Protein AF-W4QA47-F1 (afdb_monomer_lite)

Foldseek 3Di:
DDLLLVLLVLLLVLLVVVCVVVVCQQVLLVVLLVVLLVLLVCLLVVNDVDSDDVSSVDDHDVPLDPPPQLVQCVVLVVVLCNDPLNSVLSSVLSCCQPVNPDPPCNVVSCVVSPSLVVSVVSCVVVVGRRNQSSVLSSVCSSCLLQFASNSDPVLLVVLCVSLVNDCPDPDDPSRSRRSSLVSSLVSCVVVVCNVVDDSSSSRHSSVSSSVSVD

Structure (mmCIF, N/CA/C/O backbone):
data_AF-W4QA47-F1
#
_entry.id   AF-W4QA47-F1
#
loop_
_atom_site.group_PDB
_atom_site.id
_atom_site.type_symbol
_atom_site.label_atom_id
_atom_site.label_alt_id
_atom_site.label_comp_id
_atom_site.label_asym_id
_atom_site.label_entity_id
_atom_site.label_seq_id
_atom_site.pdbx_PDB_ins_code
_atom_site.Cartn_x
_atom_site.Cartn_y
_atom_site.Cartn_z
_atom_site.occupancy
_atom_site.B_iso_or_equiv
_atom_site.auth_seq_id
_atom_site.auth_comp_id
_atom_site.auth_asym_id
_atom_site.auth_atom_id
_atom_site.pdbx_PDB_model_num
ATOM 1 N N . MET A 1 1 ? -7.310 -0.730 28.753 1.00 59.72 1 MET A N 1
ATOM 2 C CA . MET A 1 1 ? -7.213 -0.550 27.287 1.00 59.72 1 MET A CA 1
ATOM 3 C C . MET A 1 1 ? -5.968 0.292 27.042 1.00 59.72 1 MET A C 1
ATOM 5 O O . MET A 1 1 ? -5.817 1.262 27.770 1.00 59.72 1 MET A O 1
ATOM 9 N N . SER A 1 2 ? -5.036 -0.119 26.177 1.00 78.62 2 SER A N 1
ATOM 10 C CA . SER A 1 2 ? -3.764 0.606 25.980 1.00 78.62 2 SER A CA 1
ATOM 11 C C . SER A 1 2 ? -3.967 1.929 25.230 1.00 78.62 2 SER A C 1
ATOM 13 O O . SER A 1 2 ? -4.923 2.052 24.462 1.00 78.62 2 SER A O 1
ATOM 15 N N . ASP A 1 3 ? -3.047 2.884 25.395 1.00 87.81 3 ASP A N 1
ATOM 16 C CA . ASP A 1 3 ? -3.077 4.177 24.686 1.00 87.81 3 ASP A CA 1
ATOM 17 C C . ASP A 1 3 ? -3.118 3.988 23.161 1.00 87.81 3 ASP A C 1
ATOM 19 O O . ASP A 1 3 ? -3.908 4.622 22.465 1.00 87.81 3 ASP A O 1
ATOM 23 N N . SER A 1 4 ? -2.360 3.019 22.634 1.00 89.50 4 SER A N 1
ATOM 24 C CA . SER A 1 4 ? -2.383 2.673 21.208 1.00 89.50 4 SER A CA 1
ATOM 25 C C . SER A 1 4 ? -3.750 2.173 20.723 1.00 89.50 4 SER A C 1
ATOM 27 O O . SER A 1 4 ? -4.120 2.446 19.585 1.00 89.50 4 SER A O 1
ATOM 29 N N . HIS A 1 5 ? -4.511 1.450 21.553 1.00 92.38 5 HIS A N 1
ATOM 30 C CA . HIS A 1 5 ? -5.859 1.005 21.186 1.00 92.38 5 HIS A CA 1
ATOM 31 C C . HIS A 1 5 ? -6.807 2.215 21.105 1.00 92.38 5 HIS A C 1
ATOM 33 O O . HIS A 1 5 ? -7.539 2.352 20.126 1.00 92.38 5 HIS A O 1
ATOM 39 N N . GLN A 1 6 ? -6.739 3.153 22.058 1.00 94.06 6 GLN A N 1
ATOM 40 C CA . GLN A 1 6 ? -7.536 4.388 21.989 1.00 94.06 6 GLN A CA 1
ATOM 41 C C . GLN A 1 6 ? -7.202 5.226 20.749 1.00 94.06 6 GLN A C 1
ATOM 43 O O . GLN A 1 6 ? -8.112 5.731 20.096 1.00 94.06 6 GLN A O 1
ATOM 48 N N . LEU A 1 7 ? -5.924 5.302 20.366 1.00 94.12 7 LEU A N 1
ATOM 49 C CA . LEU A 1 7 ? -5.503 5.972 19.132 1.00 94.12 7 LEU A CA 1
ATOM 50 C C . LEU A 1 7 ? -6.073 5.303 17.875 1.00 94.12 7 LEU A C 1
ATOM 52 O O . LEU A 1 7 ? -6.562 5.995 16.985 1.00 94.12 7 LEU A O 1
ATOM 56 N N . VAL A 1 8 ? -6.075 3.964 17.798 1.00 95.06 8 VAL A N 1
ATOM 57 C CA . VAL A 1 8 ? -6.715 3.264 16.668 1.00 95.06 8 VAL A CA 1
ATOM 58 C C . VAL A 1 8 ? -8.214 3.520 16.627 1.00 95.06 8 VAL A C 1
ATOM 60 O O . VAL A 1 8 ? -8.755 3.756 15.550 1.00 95.06 8 VAL A O 1
ATOM 63 N N . LYS A 1 9 ? -8.877 3.537 17.785 1.00 96.00 9 LYS A N 1
ATOM 64 C CA . LYS A 1 9 ? -10.298 3.868 17.869 1.00 96.00 9 LYS A CA 1
ATOM 65 C C . LYS A 1 9 ? -10.578 5.295 17.383 1.00 96.00 9 LYS A C 1
ATOM 67 O O . LYS A 1 9 ? -11.499 5.489 16.595 1.00 96.00 9 LYS A O 1
ATOM 72 N N . ALA A 1 10 ? -9.773 6.272 17.799 1.00 95.94 10 ALA A N 1
ATOM 73 C CA . ALA A 1 10 ? -9.886 7.654 17.335 1.00 95.94 10 ALA A CA 1
ATOM 74 C C . ALA A 1 10 ? -9.672 7.762 15.816 1.00 95.94 10 ALA A C 1
ATOM 76 O O . ALA A 1 10 ? -10.504 8.341 15.120 1.00 95.94 10 ALA A O 1
ATOM 77 N N . GLY A 1 11 ? -8.623 7.125 15.284 1.00 95.88 11 GLY A N 1
ATOM 78 C CA . GLY A 1 11 ? -8.365 7.091 13.843 1.00 95.88 11 GLY A CA 1
ATOM 79 C C . GLY A 1 11 ? -9.468 6.389 13.045 1.00 95.88 11 GLY A C 1
ATOM 80 O O . GLY A 1 11 ? -9.826 6.845 11.964 1.00 95.88 11 GLY A O 1
ATOM 81 N N . TYR A 1 12 ? -10.063 5.320 13.579 1.00 96.81 12 TYR A N 1
ATOM 82 C CA . TYR A 1 12 ? -11.228 4.673 12.974 1.00 96.81 12 TYR A CA 1
ATOM 83 C C . TYR A 1 12 ? -12.433 5.619 12.903 1.00 96.81 12 TYR A C 1
ATOM 85 O O . TYR A 1 12 ? -13.039 5.751 11.845 1.00 96.81 12 TYR A O 1
ATOM 93 N N . HIS A 1 13 ? -12.764 6.319 13.991 1.00 96.81 13 HIS A N 1
ATOM 94 C CA . HIS A 1 13 ? -13.871 7.277 13.979 1.00 96.81 13 HIS A CA 1
ATOM 95 C C . HIS A 1 13 ? -13.621 8.440 13.014 1.00 96.81 13 HIS A C 1
ATOM 97 O O . HIS A 1 13 ? -14.521 8.794 12.256 1.00 96.81 13 HIS A O 1
ATOM 103 N N . LEU A 1 14 ? -12.393 8.964 12.973 1.00 95.31 14 LEU A N 1
ATOM 104 C CA . LEU A 1 14 ? -12.006 10.003 12.019 1.00 95.31 14 LEU A CA 1
ATOM 105 C C . LEU A 1 14 ? -12.123 9.514 10.565 1.00 95.31 14 LEU A C 1
ATOM 107 O O . LEU A 1 14 ? -12.577 10.250 9.692 1.00 95.31 14 LEU A O 1
ATOM 111 N N . PHE A 1 15 ? -11.757 8.257 10.301 1.00 93.69 15 PHE A N 1
ATOM 112 C CA . PHE A 1 15 ? -11.952 7.618 9.001 1.00 93.69 15 PHE A CA 1
ATOM 113 C C . PHE A 1 15 ? -13.437 7.523 8.618 1.00 93.69 15 PHE A C 1
ATOM 115 O O . PHE A 1 15 ? -13.790 7.839 7.482 1.00 93.69 15 PHE A O 1
ATOM 122 N N . ILE A 1 16 ? -14.311 7.116 9.544 1.00 95.00 16 ILE A N 1
ATOM 123 C CA . ILE A 1 16 ? -15.757 7.041 9.289 1.00 95.00 16 ILE A CA 1
ATOM 124 C C . ILE A 1 16 ? -16.326 8.432 8.992 1.00 95.00 16 ILE A C 1
ATOM 126 O O . ILE A 1 16 ? -16.981 8.604 7.967 1.00 95.00 16 ILE A O 1
ATOM 130 N N . GLU A 1 17 ? -15.998 9.437 9.808 1.00 94.50 17 GLU A N 1
ATOM 131 C CA . GLU A 1 17 ? -16.416 10.828 9.585 1.00 94.50 17 GLU A CA 1
ATOM 132 C C . GLU A 1 17 ? -15.952 11.343 8.212 1.00 94.50 17 GLU A C 1
ATOM 134 O O . GLU A 1 17 ? -16.692 12.020 7.494 1.00 94.50 17 GLU A O 1
ATOM 139 N N . TYR A 1 18 ? -14.728 10.994 7.807 1.00 89.75 18 TYR A N 1
ATOM 140 C CA . TYR A 1 18 ? -14.224 11.326 6.480 1.00 89.75 18 TYR A CA 1
ATOM 141 C C . TYR A 1 18 ? -15.064 10.678 5.373 1.00 89.75 18 TYR A C 1
ATOM 143 O O . TYR A 1 18 ? -15.432 11.355 4.414 1.00 89.75 18 TYR A O 1
ATOM 151 N N . CYS A 1 19 ? -15.399 9.393 5.504 1.00 88.44 19 CYS A N 1
ATOM 152 C CA . CYS A 1 19 ? -16.214 8.670 4.523 1.00 88.44 19 CYS A CA 1
ATOM 153 C C . CYS A 1 19 ? -17.655 9.198 4.441 1.00 88.44 19 CYS A C 1
ATOM 155 O O . CYS A 1 19 ? -18.276 9.134 3.383 1.00 88.44 19 CYS A O 1
ATOM 157 N N . GLU A 1 20 ? -18.197 9.742 5.529 1.00 91.38 20 GLU A N 1
ATOM 158 C CA . GLU A 1 20 ? -19.508 10.400 5.519 1.00 91.38 20 GLU A CA 1
ATOM 159 C C . GLU A 1 20 ? -19.479 11.724 4.741 1.00 91.38 20 GLU A C 1
ATOM 161 O O . GLU A 1 20 ? -20.439 12.050 4.033 1.00 91.38 20 GLU A O 1
ATOM 166 N N . LYS A 1 21 ? -18.366 12.466 4.839 1.00 89.50 21 LYS A N 1
ATOM 167 C CA . LYS A 1 21 ? -18.138 13.722 4.105 1.00 89.50 21 LYS A CA 1
ATOM 168 C C . LYS A 1 21 ? -17.809 13.486 2.630 1.00 89.50 21 LYS A C 1
ATOM 170 O O . LYS A 1 21 ? -18.298 14.222 1.776 1.00 89.50 21 LYS A O 1
ATOM 175 N N . ASP A 1 22 ? -17.008 12.469 2.326 1.00 85.94 22 ASP A N 1
ATOM 176 C CA . ASP A 1 22 ? -16.661 12.042 0.969 1.00 85.94 22 ASP A CA 1
ATOM 177 C C . ASP A 1 22 ? -17.199 10.630 0.707 1.00 85.94 22 ASP A C 1
ATOM 179 O O . ASP A 1 22 ? -16.490 9.627 0.811 1.00 85.94 22 ASP A O 1
ATOM 183 N N . LYS A 1 23 ? -18.486 10.560 0.347 1.00 81.75 23 LYS A N 1
ATOM 184 C CA . LYS A 1 23 ? -19.205 9.293 0.124 1.00 81.75 23 LYS A CA 1
ATOM 185 C C . LYS A 1 23 ? -18.601 8.436 -0.989 1.00 81.75 23 LYS A C 1
ATOM 187 O O . LYS A 1 23 ? -18.763 7.216 -0.988 1.00 81.75 23 LYS A O 1
ATOM 192 N N . ASP A 1 24 ? -17.894 9.057 -1.929 1.00 83.62 24 ASP A N 1
ATOM 193 C CA . ASP A 1 24 ? -17.281 8.352 -3.049 1.00 83.62 24 ASP A CA 1
ATOM 194 C C . ASP A 1 24 ? -15.926 7.744 -2.693 1.00 83.62 24 ASP A C 1
ATOM 196 O O . ASP A 1 24 ? -15.420 6.905 -3.437 1.00 83.62 24 ASP A O 1
ATOM 200 N N . PHE A 1 25 ? -15.305 8.175 -1.599 1.00 82.88 25 PHE A N 1
ATOM 201 C CA . PHE A 1 25 ? -13.943 7.803 -1.241 1.00 82.88 25 PHE A CA 1
ATOM 202 C C . PHE A 1 25 ? -13.747 6.285 -1.152 1.00 82.88 25 PHE A C 1
ATOM 204 O O . PHE A 1 25 ? -12.880 5.718 -1.821 1.00 82.88 25 PHE A O 1
ATOM 211 N N . LEU A 1 26 ? -14.604 5.615 -0.375 1.00 81.94 26 LEU A N 1
ATOM 212 C CA . LEU A 1 26 ? -14.594 4.159 -0.234 1.00 81.94 26 LEU A CA 1
ATOM 213 C C . LEU A 1 26 ? -14.900 3.460 -1.558 1.00 81.94 26 LEU A C 1
ATOM 215 O O . LEU A 1 26 ? -14.259 2.465 -1.893 1.00 81.94 26 LEU A O 1
ATOM 219 N N . ILE A 1 27 ? -15.868 3.982 -2.315 1.00 85.06 27 ILE A N 1
ATOM 220 C CA . ILE A 1 27 ? -16.290 3.412 -3.598 1.00 85.06 27 ILE A CA 1
ATOM 221 C C . ILE A 1 27 ? -15.122 3.446 -4.589 1.00 85.06 27 ILE A C 1
ATOM 223 O O . ILE A 1 27 ? -14.763 2.411 -5.148 1.00 85.06 27 ILE A O 1
ATOM 227 N N . LYS A 1 28 ? -14.482 4.609 -4.750 1.00 82.62 28 LYS A N 1
ATOM 228 C CA . LYS A 1 28 ? -13.333 4.817 -5.642 1.00 82.62 28 LYS A CA 1
ATOM 229 C C . LYS A 1 28 ? -12.141 3.958 -5.223 1.00 82.62 28 LYS A C 1
ATOM 231 O O . LYS A 1 28 ? -11.562 3.279 -6.065 1.00 82.62 28 LYS A O 1
ATOM 236 N N . GLY A 1 29 ? -11.809 3.927 -3.932 1.00 81.38 29 GLY A N 1
ATOM 237 C CA . GLY A 1 29 ? -10.702 3.119 -3.415 1.00 81.38 29 GLY A CA 1
ATOM 238 C C . GLY A 1 29 ? -10.886 1.615 -3.638 1.00 81.38 29 GLY A C 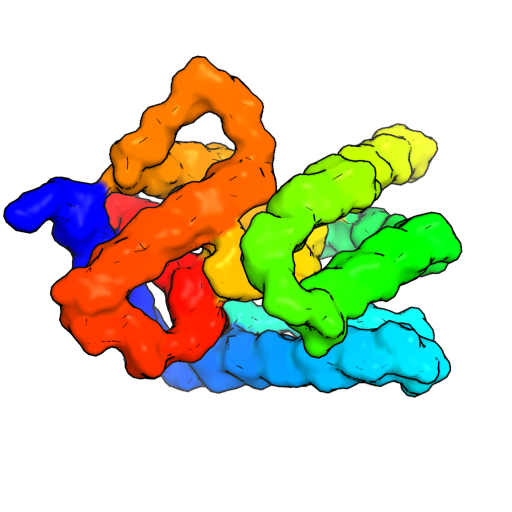1
ATOM 239 O O . GLY A 1 29 ? -9.978 0.927 -4.112 1.00 81.38 29 GLY A O 1
ATOM 240 N N . ASN A 1 30 ? -12.089 1.106 -3.363 1.00 85.19 30 ASN A N 1
ATOM 241 C CA . ASN A 1 30 ? -12.435 -0.294 -3.608 1.00 85.19 30 ASN A CA 1
ATOM 242 C C . ASN A 1 30 ? -12.429 -0.635 -5.107 1.00 85.19 30 ASN A C 1
ATOM 244 O O . ASN A 1 30 ? -11.957 -1.707 -5.491 1.00 85.19 30 ASN A O 1
ATOM 248 N N . ASP A 1 31 ? -12.923 0.269 -5.958 1.00 85.25 31 ASP A N 1
ATOM 249 C CA . ASP A 1 31 ? -12.921 0.095 -7.413 1.00 85.25 31 ASP A CA 1
ATOM 250 C C . ASP A 1 31 ? -11.493 0.028 -7.978 1.00 85.25 31 ASP A C 1
ATOM 252 O O . ASP A 1 31 ? -11.188 -0.861 -8.774 1.00 85.25 31 ASP A O 1
ATOM 256 N N . VAL A 1 32 ? -10.584 0.884 -7.495 1.00 83.38 32 VAL A N 1
ATOM 257 C CA . VAL A 1 32 ? -9.158 0.836 -7.854 1.00 83.38 32 VAL A CA 1
ATOM 258 C C . VAL A 1 32 ? -8.537 -0.511 -7.479 1.00 83.38 32 VAL A C 1
ATOM 260 O O . VAL A 1 32 ? -7.918 -1.145 -8.334 1.00 83.38 32 VAL A O 1
ATOM 263 N N . MET A 1 33 ? -8.738 -0.997 -6.247 1.00 83.81 33 MET A N 1
ATOM 264 C CA . MET A 1 33 ? -8.211 -2.306 -5.830 1.00 83.81 33 MET A CA 1
ATOM 265 C C . MET A 1 33 ? -8.763 -3.455 -6.682 1.00 83.81 33 MET A C 1
ATOM 267 O O . MET A 1 33 ? -8.013 -4.344 -7.093 1.00 83.81 33 MET A O 1
ATOM 271 N N . LYS A 1 34 ? -10.066 -3.430 -6.986 1.00 86.56 34 LYS A N 1
ATOM 272 C CA . LYS A 1 34 ? -10.721 -4.449 -7.814 1.00 86.56 34 LYS A CA 1
ATOM 273 C C . LYS A 1 34 ? -10.169 -4.457 -9.239 1.00 86.56 34 LYS A C 1
ATOM 275 O O . LYS A 1 34 ? -9.800 -5.516 -9.743 1.00 86.56 34 LYS A O 1
ATOM 280 N N . LYS A 1 35 ? -10.096 -3.291 -9.885 1.00 85.00 35 LYS A N 1
ATOM 281 C CA . LYS A 1 35 ? -9.572 -3.151 -11.251 1.00 85.00 35 LYS A CA 1
ATOM 282 C C . LYS A 1 35 ? -8.102 -3.552 -11.334 1.00 85.00 35 LYS A C 1
ATOM 284 O O . LYS A 1 35 ? -7.726 -4.274 -12.254 1.00 85.00 35 LYS A O 1
ATOM 289 N N . PHE A 1 36 ? -7.296 -3.152 -10.350 1.00 85.75 36 PHE A N 1
ATOM 290 C CA . PHE A 1 36 ? -5.886 -3.527 -10.287 1.00 85.75 36 PHE A CA 1
ATOM 291 C C . PHE A 1 36 ? -5.699 -5.043 -10.157 1.00 85.75 36 PHE A C 1
ATOM 293 O O . PHE A 1 36 ? -4.880 -5.618 -10.872 1.00 85.75 36 PHE A O 1
ATOM 300 N N . LYS A 1 37 ? -6.498 -5.711 -9.312 1.00 86.19 37 LYS A N 1
ATOM 301 C CA . LYS A 1 37 ? -6.492 -7.177 -9.193 1.00 86.19 37 LYS A CA 1
ATOM 302 C C . LYS A 1 37 ? -6.779 -7.866 -10.532 1.00 86.19 37 LYS A C 1
ATOM 304 O O . LYS A 1 37 ? -6.004 -8.721 -10.944 1.00 86.19 37 LYS A O 1
ATOM 309 N N . VAL A 1 38 ? -7.851 -7.474 -11.225 1.00 86.50 38 VAL A N 1
ATOM 310 C CA . VAL A 1 38 ? -8.206 -8.058 -12.535 1.00 86.50 38 VAL A CA 1
ATOM 311 C C . VAL A 1 38 ? -7.073 -7.864 -13.543 1.00 86.50 38 VAL A C 1
ATOM 313 O O . VAL A 1 38 ? -6.758 -8.762 -14.319 1.00 86.50 38 VAL A O 1
ATOM 316 N N . ARG A 1 39 ? -6.419 -6.700 -13.521 1.00 85.88 39 ARG A N 1
ATOM 317 C CA . ARG A 1 39 ? -5.299 -6.420 -14.421 1.00 85.88 39 ARG A CA 1
ATOM 318 C C . ARG A 1 39 ? -4.070 -7.259 -14.109 1.00 85.88 39 ARG A C 1
ATOM 320 O O . ARG A 1 39 ? -3.455 -7.779 -15.027 1.00 85.88 39 ARG A O 1
ATOM 327 N N . CYS A 1 40 ? -3.750 -7.437 -12.832 1.00 86.19 40 CYS A N 1
ATOM 328 C CA . CYS A 1 40 ? -2.692 -8.336 -12.387 1.00 86.19 40 CYS A CA 1
ATOM 329 C C . CYS A 1 40 ? -2.907 -9.766 -12.903 1.00 86.19 40 CYS A C 1
ATOM 331 O O . CYS A 1 40 ? -1.976 -10.372 -13.425 1.00 86.19 40 CYS A O 1
ATOM 333 N N . GLU A 1 41 ? -4.137 -10.281 -12.808 1.00 84.50 41 GLU A N 1
ATOM 334 C CA . GLU A 1 41 ? -4.502 -11.619 -13.297 1.00 84.50 41 GLU A CA 1
ATOM 335 C C . GLU A 1 41 ? -4.338 -11.760 -14.819 1.00 84.50 41 GLU A C 1
ATOM 337 O O . GLU A 1 41 ? -3.960 -12.828 -15.294 1.00 84.50 41 GLU A O 1
ATOM 342 N N . ARG A 1 42 ? -4.590 -10.693 -15.585 1.00 86.62 42 ARG A N 1
ATOM 343 C CA . ARG A 1 42 ? -4.363 -10.658 -17.040 1.00 86.62 42 ARG A CA 1
ATOM 344 C C . ARG A 1 42 ? -2.884 -10.510 -17.394 1.00 86.62 42 ARG A C 1
ATOM 346 O O . ARG A 1 42 ? -2.402 -11.186 -18.295 1.00 86.62 42 ARG A O 1
ATOM 353 N N . TYR A 1 43 ? -2.157 -9.682 -16.645 1.00 84.56 43 TYR A N 1
ATOM 354 C CA . TYR A 1 43 ? -0.727 -9.439 -16.830 1.00 84.56 43 TYR A CA 1
ATOM 355 C C . TYR A 1 43 ? 0.097 -10.722 -16.661 1.00 84.56 43 TYR A C 1
ATOM 357 O O . TYR A 1 43 ? 0.965 -11.010 -17.474 1.00 84.56 43 TYR A O 1
ATOM 365 N N . VAL A 1 44 ? -0.199 -11.552 -15.650 1.00 83.19 44 VAL A N 1
ATOM 366 C CA . VAL A 1 44 ? 0.518 -12.833 -15.468 1.00 83.19 44 VAL A CA 1
ATOM 367 C C . VAL A 1 44 ? 0.220 -13.858 -16.563 1.00 83.19 44 VAL A C 1
ATOM 369 O O . VAL A 1 44 ? 1.054 -14.723 -16.822 1.00 83.19 44 VAL A O 1
ATOM 372 N N . LYS A 1 45 ? -0.942 -13.755 -17.214 1.00 83.69 45 LYS A N 1
ATOM 373 C CA . LYS A 1 45 ? -1.340 -14.599 -18.350 1.00 83.69 45 LYS A CA 1
ATOM 374 C C . LYS A 1 45 ? -0.845 -14.069 -19.696 1.00 83.69 45 LYS A C 1
ATOM 376 O O . LYS A 1 45 ? -1.202 -14.636 -20.722 1.00 83.69 45 LYS A O 1
ATOM 381 N N . ASP A 1 46 ? -0.065 -12.987 -19.686 1.00 81.31 46 ASP A N 1
ATOM 382 C CA . ASP A 1 46 ? 0.418 -12.308 -20.888 1.00 81.31 46 ASP A CA 1
ATOM 383 C C . ASP A 1 46 ? -0.749 -11.845 -21.806 1.00 81.31 46 ASP A C 1
ATOM 385 O O . ASP A 1 46 ? -0.626 -11.770 -23.024 1.00 81.31 46 ASP A O 1
ATOM 389 N N . GLU A 1 47 ? -1.912 -11.531 -21.208 1.00 81.94 47 GLU A N 1
ATOM 390 C CA . GLU A 1 47 ? -3.126 -11.019 -21.882 1.00 81.94 47 GLU A CA 1
ATOM 391 C C . GLU A 1 47 ? -3.221 -9.476 -21.865 1.00 81.94 47 GLU A C 1
ATOM 393 O O . GLU A 1 47 ? -4.163 -8.885 -22.411 1.00 81.94 47 GLU A O 1
ATOM 398 N N . ASP A 1 48 ? -2.311 -8.812 -21.152 1.00 73.50 48 ASP A N 1
ATOM 399 C CA . ASP A 1 48 ? -2.240 -7.357 -21.009 1.00 73.50 48 ASP A CA 1
ATOM 400 C C . ASP A 1 48 ? -0.790 -6.952 -20.725 1.00 73.50 48 ASP A C 1
ATOM 402 O O . ASP A 1 48 ? -0.262 -7.269 -19.663 1.00 73.50 48 ASP A O 1
ATOM 406 N N . ASP A 1 49 ? -0.150 -6.240 -21.653 1.00 67.69 49 ASP A N 1
ATOM 407 C CA . ASP A 1 49 ? 1.247 -5.802 -21.504 1.00 67.69 49 ASP A CA 1
ATOM 408 C C . ASP A 1 49 ? 1.389 -4.529 -20.655 1.00 67.69 49 ASP A C 1
ATOM 410 O O . ASP A 1 49 ? 2.490 -4.162 -20.232 1.00 67.69 49 ASP A O 1
ATOM 414 N N . ALA A 1 50 ? 0.279 -3.836 -20.392 1.00 66.75 50 ALA A N 1
ATOM 415 C CA . ALA A 1 50 ? 0.259 -2.556 -19.705 1.00 66.75 50 ALA A CA 1
ATOM 416 C C . ALA A 1 50 ? -0.312 -2.732 -18.295 1.00 66.75 50 ALA A C 1
ATOM 418 O O . ALA A 1 50 ? -1.487 -2.488 -18.051 1.00 66.75 50 ALA A O 1
ATOM 419 N N . LEU A 1 51 ? 0.514 -3.127 -17.323 1.00 67.38 51 LEU A N 1
ATOM 420 C CA . LEU A 1 51 ? 0.056 -3.278 -15.932 1.00 67.38 51 LEU A CA 1
ATOM 421 C C . LEU A 1 51 ? -0.448 -1.954 -15.320 1.00 67.38 51 LEU A C 1
ATOM 423 O O . LEU A 1 51 ? -1.344 -1.960 -14.473 1.00 67.38 51 LEU A O 1
ATOM 427 N N . PHE A 1 52 ? 0.114 -0.821 -15.750 1.00 64.62 52 PHE A N 1
ATOM 428 C CA . PHE A 1 52 ? -0.187 0.496 -15.196 1.00 64.62 52 PHE A CA 1
ATOM 429 C C . PHE A 1 52 ? -0.938 1.361 -16.190 1.00 64.62 52 PHE A C 1
ATOM 431 O O . PHE A 1 52 ? -0.365 1.909 -17.126 1.00 64.62 52 PHE A O 1
ATOM 438 N N . GLU A 1 53 ? -2.214 1.574 -15.903 1.00 61.06 53 GLU A N 1
ATOM 439 C CA . GLU A 1 53 ? -2.878 2.780 -16.361 1.00 61.06 53 GLU A CA 1
ATOM 440 C C . GLU A 1 53 ? -2.591 3.913 -15.380 1.00 61.06 53 GLU A C 1
ATOM 442 O O . GLU A 1 53 ? -2.600 3.742 -14.156 1.00 61.06 53 GLU A O 1
ATOM 447 N N . THR A 1 54 ? -2.382 5.105 -15.929 1.00 55.62 54 THR A N 1
ATOM 448 C CA . THR A 1 54 ? -2.180 6.356 -15.194 1.00 55.62 54 THR A CA 1
ATOM 449 C C . THR A 1 54 ? -3.256 6.573 -14.122 1.00 55.62 54 THR A C 1
ATOM 451 O O . THR A 1 54 ? -2.973 7.134 -13.069 1.00 55.62 54 THR A O 1
ATOM 454 N N . SER A 1 55 ? -4.471 6.062 -14.340 1.00 55.59 55 SER A N 1
ATOM 455 C CA . SER A 1 55 ? -5.623 6.131 -13.433 1.00 55.59 55 SER A CA 1
ATOM 456 C C . SER A 1 55 ? -5.395 5.462 -12.066 1.00 55.59 55 SER A C 1
ATOM 458 O O . SER A 1 55 ? -5.796 6.034 -11.046 1.00 55.59 55 SER A O 1
ATOM 460 N N . PHE A 1 56 ? -4.691 4.321 -12.009 1.00 58.09 56 PHE A N 1
ATOM 461 C CA . PHE A 1 56 ? -4.334 3.643 -10.747 1.00 58.09 56 PHE A CA 1
ATOM 462 C C . PHE A 1 56 ? -3.301 4.418 -9.942 1.00 58.09 56 PHE A C 1
ATOM 464 O O . PHE A 1 56 ? -3.227 4.308 -8.720 1.00 58.09 56 PHE A O 1
ATOM 471 N N . LEU A 1 57 ? -2.502 5.219 -10.642 1.00 54.38 57 LEU A N 1
ATOM 472 C CA . LEU A 1 57 ? -1.504 6.079 -10.041 1.00 54.38 57 LEU A CA 1
ATOM 473 C C . LEU A 1 57 ? -2.081 7.451 -9.672 1.00 54.38 57 LEU A C 1
ATOM 475 O O . LEU A 1 57 ? -1.390 8.182 -8.974 1.00 54.38 57 LEU A O 1
ATOM 479 N N . ILE A 1 58 ? -3.300 7.813 -10.103 1.00 48.19 58 ILE A N 1
ATOM 480 C CA . ILE A 1 58 ? -3.814 9.196 -10.033 1.00 48.19 58 ILE A CA 1
ATOM 481 C C . ILE A 1 58 ? -5.077 9.373 -9.168 1.00 48.19 58 ILE A C 1
ATOM 483 O O . ILE A 1 58 ? -5.273 10.474 -8.660 1.00 48.19 58 ILE A O 1
ATOM 487 N N . SER A 1 59 ? -5.914 8.358 -8.915 1.00 43.81 59 SER A N 1
ATOM 488 C CA . SER A 1 59 ? -7.204 8.600 -8.231 1.00 43.81 59 SER A CA 1
ATOM 489 C C . SER A 1 59 ? -7.427 7.814 -6.930 1.00 43.81 59 SER A C 1
ATOM 491 O O . SER A 1 59 ? -7.487 6.592 -6.937 1.00 43.81 59 SER A O 1
ATOM 493 N N . GLY A 1 60 ? -7.625 8.543 -5.819 1.00 44.16 60 GLY A N 1
ATOM 494 C CA . GLY A 1 60 ? -8.437 8.070 -4.685 1.00 44.16 60 GLY A CA 1
ATOM 495 C C . GLY A 1 60 ? -7.748 7.605 -3.395 1.00 44.16 60 GLY A C 1
ATOM 496 O O . GLY A 1 60 ? -7.930 6.460 -3.002 1.00 44.16 60 GLY A O 1
ATOM 497 N N . LEU A 1 61 ? -7.038 8.522 -2.723 1.00 43.38 61 LEU A N 1
ATOM 498 C CA . LEU A 1 61 ? -6.945 8.758 -1.262 1.00 43.38 61 LEU A CA 1
ATOM 499 C C . LEU A 1 61 ? -6.110 10.052 -1.156 1.00 43.38 61 LEU A C 1
ATOM 501 O O . LEU A 1 61 ? -4.947 9.992 -1.541 1.00 43.38 61 LEU A O 1
ATOM 505 N N . LYS A 1 62 ? -6.656 11.225 -0.791 1.00 39.97 62 LYS A N 1
ATOM 506 C CA . LYS A 1 62 ? -5.869 12.480 -0.642 1.00 39.97 62 LYS A CA 1
ATOM 507 C C . LYS A 1 62 ? -4.825 12.289 0.469 1.00 39.97 62 LYS A C 1
ATOM 509 O O . LYS A 1 62 ? -5.189 12.289 1.631 1.00 39.97 62 LYS A O 1
ATOM 514 N N . ASP A 1 63 ? -3.543 12.086 0.274 1.00 46.78 63 ASP A N 1
ATOM 515 C CA . ASP A 1 63 ? -2.745 11.808 -0.894 1.00 46.78 63 ASP A CA 1
ATOM 516 C C . ASP A 1 63 ? -1.963 10.545 -0.520 1.00 46.78 63 ASP A C 1
ATOM 518 O O . ASP A 1 63 ? -1.379 10.493 0.563 1.00 46.78 63 ASP A O 1
ATOM 522 N N . PHE A 1 64 ? -1.748 9.591 -1.423 1.00 44.44 64 PHE A N 1
ATOM 523 C CA . PHE A 1 64 ? -0.550 8.736 -1.344 1.00 44.44 64 PHE A CA 1
ATOM 524 C C . PHE A 1 64 ? 0.730 9.589 -1.644 1.00 44.44 64 PHE A C 1
ATOM 526 O O . PHE A 1 64 ? 1.588 9.189 -2.427 1.00 44.44 64 PHE A O 1
ATOM 533 N N . ALA A 1 65 ? 0.764 10.811 -1.082 1.00 36.22 65 ALA A N 1
ATOM 534 C CA . ALA A 1 65 ? 1.624 12.003 -1.068 1.00 36.22 65 ALA A CA 1
ATOM 535 C C . ALA A 1 65 ? 2.000 12.739 -2.375 1.00 36.22 65 ALA A C 1
ATOM 537 O O . ALA A 1 65 ? 3.150 13.116 -2.558 1.00 36.22 65 ALA A O 1
ATOM 538 N N . ALA A 1 66 ? 1.070 13.046 -3.280 1.00 36.16 66 ALA A N 1
ATOM 539 C CA . ALA A 1 66 ? 1.386 13.988 -4.360 1.00 36.16 66 ALA A CA 1
ATOM 540 C C . ALA A 1 66 ? 1.334 15.459 -3.896 1.00 36.16 66 ALA A C 1
ATOM 542 O O . ALA A 1 66 ? 0.455 16.217 -4.286 1.00 36.16 66 ALA A O 1
ATOM 543 N N . SER A 1 67 ? 2.345 15.885 -3.133 1.00 41.56 67 SER A N 1
ATOM 544 C CA . SER A 1 67 ? 2.922 17.213 -3.358 1.00 41.56 67 SER A CA 1
ATOM 545 C C . SER A 1 67 ? 3.631 17.198 -4.723 1.00 41.56 67 SER A C 1
ATOM 547 O O . SER A 1 67 ? 4.015 16.135 -5.214 1.00 41.56 67 SER A O 1
ATOM 549 N N . GLY A 1 68 ? 3.767 18.355 -5.379 1.00 48.94 68 GLY A N 1
ATOM 550 C CA . GLY A 1 68 ? 4.127 18.477 -6.805 1.00 48.94 68 GLY A CA 1
ATOM 551 C C . GLY A 1 68 ? 5.336 17.663 -7.305 1.00 48.94 68 GLY A C 1
ATOM 552 O O . GLY A 1 68 ? 5.392 17.343 -8.489 1.00 48.94 68 GLY A O 1
ATOM 553 N N . SER A 1 69 ? 6.255 17.243 -6.429 1.00 52.47 69 SER A N 1
ATOM 554 C CA . SER A 1 69 ? 7.378 16.355 -6.762 1.00 52.47 69 SER A CA 1
ATOM 555 C C . SER A 1 69 ? 6.955 14.957 -7.232 1.00 52.47 69 SER A C 1
ATOM 557 O O . SER A 1 69 ? 7.664 14.352 -8.037 1.00 52.47 69 SER A O 1
ATOM 559 N N . ALA A 1 70 ? 5.798 14.445 -6.793 1.00 57.06 70 ALA A N 1
ATOM 560 C CA . ALA A 1 70 ? 5.309 13.141 -7.231 1.00 57.06 70 ALA A CA 1
ATOM 561 C C . ALA A 1 70 ? 4.953 13.157 -8.721 1.00 57.06 70 ALA A C 1
ATOM 563 O O . ALA A 1 70 ? 5.411 12.290 -9.446 1.00 57.06 70 ALA A O 1
ATOM 564 N N . ALA A 1 71 ? 4.228 14.162 -9.218 1.00 62.34 71 ALA A N 1
ATOM 565 C CA . ALA A 1 71 ? 3.881 14.240 -10.642 1.00 62.34 71 ALA A CA 1
ATOM 566 C C . ALA A 1 71 ? 5.132 14.231 -11.545 1.00 62.34 71 ALA A C 1
ATOM 568 O O . ALA A 1 71 ? 5.163 13.552 -12.567 1.00 62.34 71 ALA A O 1
ATOM 569 N N . VAL A 1 72 ? 6.201 14.909 -11.113 1.00 65.25 72 VAL A N 1
ATOM 570 C CA . VAL A 1 72 ? 7.475 14.991 -11.849 1.00 65.25 72 VAL A CA 1
ATOM 571 C C . VAL A 1 72 ? 8.249 13.666 -11.835 1.00 65.25 72 VAL A C 1
ATOM 573 O O . VAL A 1 72 ? 8.964 13.362 -12.783 1.00 65.25 72 VAL A O 1
ATOM 576 N N . ALA A 1 73 ? 8.103 12.847 -10.791 1.00 77.75 73 ALA A N 1
ATOM 577 C CA . ALA A 1 73 ? 8.775 11.549 -10.694 1.00 77.75 73 ALA A CA 1
ATOM 578 C C . ALA A 1 73 ? 8.036 10.418 -11.441 1.00 77.75 73 ALA A C 1
ATOM 580 O O . ALA A 1 73 ? 8.583 9.324 -11.595 1.00 77.75 73 ALA A O 1
ATOM 581 N N . GL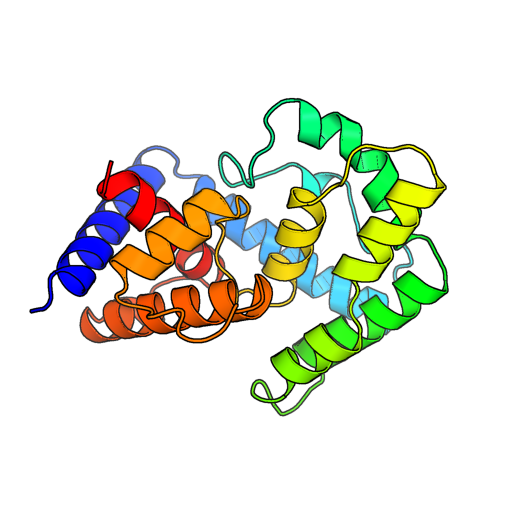N A 1 74 ? 6.803 10.651 -11.904 1.00 78.69 74 GLN A N 1
ATOM 582 C CA . GLN A 1 74 ? 5.973 9.631 -12.550 1.00 78.69 74 GLN A CA 1
ATOM 583 C C . GLN A 1 74 ? 6.612 9.003 -13.797 1.00 78.69 74 GLN A C 1
ATOM 585 O O . GLN A 1 74 ? 6.593 7.773 -13.889 1.00 78.69 74 GLN A O 1
ATOM 590 N N . PRO A 1 75 ? 7.221 9.774 -14.722 1.00 81.88 75 PRO A N 1
ATOM 591 C CA . PRO A 1 75 ? 7.865 9.194 -15.898 1.00 81.88 75 PRO A CA 1
ATOM 592 C C . PRO A 1 75 ? 8.990 8.221 -15.532 1.00 81.88 75 PRO A C 1
ATOM 594 O O . PRO A 1 75 ? 9.108 7.172 -16.155 1.00 81.88 75 PRO A O 1
ATOM 597 N N . ASN A 1 76 ? 9.751 8.502 -14.466 1.00 84.75 76 ASN A N 1
ATOM 598 C CA . ASN A 1 76 ? 10.811 7.606 -13.992 1.00 84.75 76 ASN A CA 1
ATOM 599 C C . ASN A 1 76 ? 10.251 6.275 -13.490 1.00 84.75 76 ASN A C 1
ATOM 601 O O . ASN A 1 76 ? 10.865 5.233 -13.693 1.00 84.75 76 ASN A O 1
ATOM 605 N N . PHE A 1 77 ? 9.092 6.305 -12.825 1.00 85.81 77 PHE A N 1
ATOM 606 C CA . PHE A 1 77 ? 8.427 5.081 -12.393 1.00 85.81 77 PHE A CA 1
ATOM 607 C C . PHE A 1 77 ? 7.953 4.268 -13.595 1.00 85.81 77 PHE A C 1
ATOM 609 O O . PHE A 1 77 ? 8.243 3.083 -13.662 1.00 85.81 77 PHE A O 1
ATOM 616 N N . ILE A 1 78 ? 7.276 4.903 -14.557 1.00 84.19 78 ILE A N 1
ATOM 617 C CA . ILE A 1 78 ? 6.779 4.226 -15.763 1.00 84.19 78 ILE A CA 1
ATOM 618 C C . ILE A 1 78 ? 7.940 3.593 -16.536 1.00 84.19 78 ILE A C 1
ATOM 620 O O . ILE A 1 78 ? 7.915 2.389 -16.769 1.00 84.19 78 ILE A O 1
ATOM 624 N N . ALA A 1 79 ? 8.989 4.367 -16.829 1.00 86.88 79 ALA A N 1
ATOM 625 C CA . ALA A 1 79 ? 10.168 3.880 -17.540 1.00 86.88 79 ALA A CA 1
ATOM 626 C C . ALA A 1 79 ? 10.826 2.692 -16.820 1.00 86.88 79 ALA A C 1
ATOM 628 O O . ALA A 1 79 ? 11.175 1.698 -17.448 1.00 86.88 79 ALA A O 1
ATOM 629 N N . PHE A 1 80 ? 10.937 2.755 -15.489 1.00 89.56 80 PHE A N 1
ATOM 630 C CA . PHE A 1 80 ? 11.461 1.647 -14.695 1.00 89.56 80 PHE A CA 1
ATOM 631 C C . PHE A 1 80 ? 10.593 0.382 -14.798 1.00 89.56 80 PHE A C 1
ATOM 633 O O . PHE A 1 80 ? 11.133 -0.712 -14.946 1.00 89.56 80 PHE A O 1
ATOM 640 N N . MET A 1 81 ? 9.261 0.515 -14.747 1.00 86.56 81 MET A N 1
ATOM 641 C CA . MET A 1 81 ? 8.325 -0.616 -14.860 1.00 86.56 81 MET A CA 1
ATOM 642 C C . MET A 1 81 ? 8.285 -1.231 -16.265 1.00 86.56 81 MET A C 1
ATOM 644 O O . MET A 1 81 ? 7.821 -2.360 -16.428 1.00 86.56 81 MET A O 1
ATOM 648 N N . GLU A 1 82 ? 8.772 -0.517 -17.279 1.00 85.88 82 GLU A N 1
ATOM 649 C CA . GLU A 1 82 ? 8.864 -1.006 -18.653 1.00 85.88 82 GLU A CA 1
ATOM 650 C C . GLU A 1 82 ? 10.112 -1.856 -18.923 1.00 85.88 82 GLU A C 1
ATOM 652 O O . GLU A 1 82 ? 10.116 -2.609 -19.898 1.00 85.88 82 GLU A O 1
ATOM 657 N N . LEU A 1 83 ? 11.124 -1.805 -18.051 1.00 88.88 83 LEU A N 1
ATOM 658 C CA . LEU A 1 83 ? 12.337 -2.611 -18.191 1.00 88.88 83 LEU A CA 1
ATOM 659 C C . LEU A 1 83 ? 12.018 -4.119 -18.132 1.00 88.88 83 LEU A C 1
ATOM 661 O O . LEU A 1 83 ? 11.279 -4.542 -17.233 1.00 88.88 83 LEU A O 1
ATOM 665 N N . PRO A 1 84 ? 12.578 -4.956 -19.030 1.00 90.00 84 PRO A N 1
ATOM 666 C CA . PRO A 1 84 ? 12.316 -6.398 -19.050 1.00 90.00 84 PRO A CA 1
ATOM 667 C C . PRO A 1 84 ? 12.560 -7.089 -17.701 1.00 90.00 84 PRO A C 1
ATOM 669 O O . PRO A 1 84 ? 11.728 -7.872 -17.238 1.00 90.00 84 PRO A O 1
ATOM 672 N N . GLU A 1 85 ? 13.660 -6.760 -17.028 1.00 92.12 85 GLU A N 1
ATOM 673 C CA . GLU A 1 85 ? 14.009 -7.293 -15.714 1.00 92.12 85 GLU A CA 1
ATOM 674 C C . GLU A 1 85 ? 13.009 -6.868 -14.632 1.00 92.12 85 GLU A C 1
ATOM 676 O O . GLU A 1 85 ? 12.617 -7.682 -13.791 1.00 92.12 85 GLU A O 1
ATOM 681 N N . THR A 1 86 ? 12.525 -5.624 -14.684 1.00 91.25 86 THR A N 1
ATOM 682 C CA . THR A 1 86 ? 11.504 -5.127 -13.761 1.00 91.25 86 THR A CA 1
ATOM 683 C C . THR A 1 86 ? 10.190 -5.861 -13.983 1.00 91.25 86 THR A C 1
ATOM 685 O O . THR A 1 86 ? 9.598 -6.351 -13.021 1.00 91.25 86 THR A O 1
ATOM 688 N N . ARG A 1 87 ? 9.763 -6.022 -15.242 1.00 88.88 87 ARG A N 1
ATOM 689 C CA . ARG A 1 87 ? 8.554 -6.776 -15.612 1.00 88.88 87 ARG A CA 1
ATOM 690 C C . ARG A 1 87 ? 8.591 -8.208 -15.079 1.00 88.88 87 ARG A C 1
ATOM 692 O O . ARG A 1 87 ? 7.620 -8.663 -14.476 1.00 88.88 87 ARG A O 1
ATOM 699 N N . MET A 1 88 ? 9.732 -8.891 -15.199 1.00 90.31 88 MET A N 1
ATOM 700 C CA . MET A 1 88 ? 9.915 -10.236 -14.639 1.00 90.31 88 MET A CA 1
ATOM 701 C C . MET A 1 88 ? 9.761 -10.272 -13.112 1.00 90.31 88 MET A C 1
ATOM 703 O O . MET A 1 88 ? 9.092 -11.159 -12.581 1.00 90.31 88 MET A O 1
ATOM 707 N N . LYS A 1 89 ? 10.363 -9.322 -12.385 1.00 92.31 89 LYS A N 1
ATOM 708 C CA . LYS A 1 89 ? 10.231 -9.247 -10.918 1.00 92.31 89 LYS A CA 1
ATOM 709 C C . LYS A 1 89 ? 8.800 -8.918 -10.492 1.00 92.31 89 LYS A C 1
ATOM 711 O O . LYS A 1 89 ? 8.299 -9.470 -9.516 1.00 92.31 89 LYS A O 1
ATOM 716 N N . VAL A 1 90 ? 8.129 -8.046 -11.236 1.00 90.00 90 VAL A N 1
ATOM 717 C CA . VAL A 1 90 ? 6.725 -7.688 -11.017 1.00 90.00 90 VAL A CA 1
ATOM 718 C C . VAL A 1 90 ? 5.813 -8.894 -11.226 1.00 90.00 90 VAL A C 1
ATOM 720 O O . VAL A 1 90 ? 4.975 -9.151 -10.366 1.00 90.00 90 VAL A O 1
ATOM 723 N N . LYS A 1 91 ? 6.018 -9.680 -12.291 1.00 88.38 91 LYS A N 1
ATOM 724 C CA . LYS A 1 91 ? 5.276 -10.927 -12.531 1.00 88.38 91 LYS A CA 1
ATOM 725 C C . LYS A 1 91 ? 5.425 -11.895 -11.352 1.00 88.38 91 LYS A C 1
ATOM 727 O O . LYS A 1 91 ? 4.415 -12.331 -10.811 1.00 88.38 91 LYS A O 1
ATO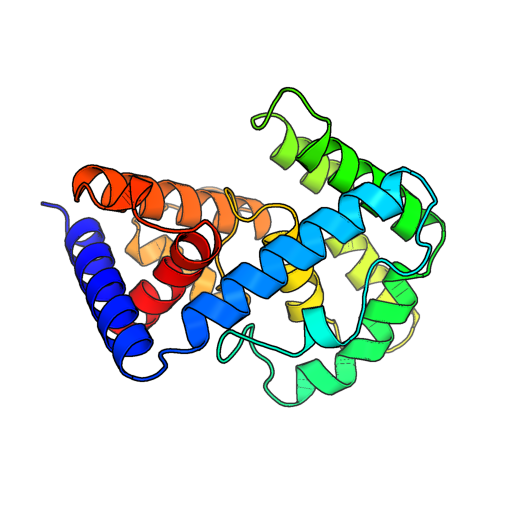M 732 N N . GLN A 1 92 ? 6.649 -12.094 -10.853 1.00 88.81 92 GLN A N 1
ATOM 733 C CA . GLN A 1 92 ? 6.903 -12.919 -9.660 1.00 88.81 92 GLN A CA 1
ATOM 734 C C . GLN A 1 92 ? 6.169 -12.411 -8.406 1.00 88.81 92 GLN A C 1
ATOM 736 O O . GLN A 1 92 ? 5.648 -13.209 -7.630 1.00 88.81 92 GLN A O 1
ATOM 741 N N . LEU A 1 93 ? 6.106 -11.092 -8.184 1.00 88.19 93 LEU A N 1
ATOM 742 C CA . LEU A 1 93 ? 5.351 -10.520 -7.061 1.00 88.19 93 LEU A CA 1
ATOM 743 C C . LEU A 1 93 ? 3.839 -10.709 -7.204 1.00 88.19 93 LEU A C 1
ATOM 745 O O . LEU A 1 93 ? 3.151 -10.949 -6.211 1.00 88.19 93 LEU A O 1
ATOM 749 N N . ILE A 1 94 ? 3.318 -10.585 -8.424 1.00 88.06 94 ILE A N 1
ATOM 750 C CA . ILE A 1 94 ? 1.899 -10.787 -8.712 1.00 88.06 94 ILE A CA 1
ATOM 751 C C . ILE A 1 94 ? 1.534 -12.261 -8.510 1.00 88.06 94 ILE A C 1
ATOM 753 O O . ILE A 1 94 ? 0.583 -12.562 -7.791 1.00 88.06 94 ILE A O 1
ATOM 757 N N . GLU A 1 95 ? 2.318 -13.186 -9.061 1.00 85.75 95 GLU A N 1
ATOM 758 C CA . GLU A 1 95 ? 2.142 -14.628 -8.860 1.00 85.75 95 GLU A CA 1
ATOM 759 C C . GLU A 1 95 ? 2.190 -14.987 -7.372 1.00 85.75 95 GLU A C 1
ATOM 761 O O . GLU A 1 95 ? 1.321 -15.696 -6.872 1.00 85.75 95 GLU A O 1
ATOM 766 N N . LEU A 1 96 ? 3.126 -14.413 -6.615 1.00 82.94 96 LEU A N 1
ATOM 767 C CA . LEU A 1 96 ? 3.191 -14.596 -5.167 1.00 82.94 96 LEU A CA 1
ATOM 768 C C . LEU A 1 96 ? 1.913 -14.134 -4.449 1.00 82.94 96 LEU A C 1
ATOM 770 O O . LEU A 1 96 ? 1.479 -14.765 -3.487 1.00 82.94 96 LEU A O 1
ATOM 774 N N . ARG A 1 97 ? 1.300 -13.035 -4.904 1.00 79.12 97 ARG A N 1
ATOM 775 C CA . ARG A 1 97 ? 0.082 -12.480 -4.302 1.00 79.12 97 ARG A CA 1
ATOM 776 C C . ARG A 1 97 ? -1.183 -13.265 -4.649 1.00 79.12 97 ARG A C 1
ATOM 778 O O . ARG A 1 97 ? -2.059 -13.392 -3.785 1.00 79.12 97 ARG A O 1
ATOM 785 N N . PHE A 1 98 ? -1.328 -13.667 -5.909 1.00 75.75 98 PHE A N 1
ATOM 786 C CA . PHE A 1 98 ? -2.586 -14.188 -6.458 1.00 75.75 98 PHE A CA 1
ATOM 787 C C . PHE A 1 98 ? -2.565 -15.695 -6.720 1.00 75.75 98 PHE A C 1
ATOM 789 O O . PHE A 1 98 ? -3.630 -16.303 -6.776 1.00 75.75 98 PHE A O 1
ATOM 796 N N . CYS A 1 99 ? -1.383 -16.296 -6.836 1.00 67.19 99 CYS A N 1
ATOM 797 C CA . CYS A 1 99 ? -1.192 -17.720 -7.116 1.00 67.19 99 CYS A CA 1
ATOM 798 C C . CYS A 1 99 ? -0.443 -18.458 -5.989 1.00 67.19 99 CYS A C 1
ATOM 800 O O . CYS A 1 99 ? -0.433 -19.684 -5.975 1.00 67.19 99 CYS A O 1
ATOM 802 N N . GLY A 1 100 ? 0.175 -17.743 -5.041 1.00 58.81 100 GLY A N 1
ATOM 803 C CA . GLY A 1 100 ? 0.912 -18.338 -3.925 1.00 58.81 100 GLY A CA 1
ATOM 804 C C . GLY A 1 100 ? 0.008 -18.855 -2.800 1.00 58.81 100 GLY A C 1
ATOM 805 O O . GLY A 1 100 ? -0.766 -18.102 -2.214 1.00 58.81 100 GLY A O 1
ATOM 806 N N . GLU A 1 101 ? 0.171 -20.126 -2.420 1.00 49.75 101 GLU A N 1
ATOM 807 C CA . GLU A 1 101 ? -0.556 -20.775 -1.311 1.00 49.75 101 GLU A CA 1
ATOM 808 C C . GLU A 1 101 ? -0.159 -20.264 0.091 1.00 49.75 101 GLU A C 1
ATOM 810 O O . GLU A 1 101 ? -0.746 -20.667 1.096 1.00 49.75 101 GLU A O 1
ATOM 815 N N . ARG A 1 102 ? 0.844 -19.381 0.208 1.00 56.34 102 ARG A N 1
ATOM 816 C CA . ARG A 1 102 ? 1.434 -19.004 1.502 1.00 56.34 102 ARG A CA 1
ATOM 817 C C . ARG A 1 102 ? 1.652 -17.504 1.632 1.00 56.34 102 ARG A C 1
ATOM 819 O O . ARG A 1 102 ? 2.748 -16.983 1.439 1.00 56.34 102 ARG A O 1
ATOM 826 N N . ALA A 1 103 ? 0.618 -16.814 2.107 1.00 54.78 103 ALA A N 1
ATOM 827 C CA . ALA A 1 103 ? 0.681 -15.409 2.514 1.00 54.78 103 ALA A CA 1
ATOM 828 C C . ALA A 1 103 ? 1.741 -15.102 3.600 1.00 54.78 103 ALA A C 1
ATOM 830 O O . ALA A 1 103 ? 1.918 -13.941 3.945 1.00 54.78 103 ALA A O 1
ATOM 831 N N . SER A 1 104 ? 2.435 -16.101 4.160 1.00 60.19 104 SER A N 1
ATOM 832 C CA . SER A 1 104 ? 3.569 -15.939 5.081 1.00 60.19 104 SER A CA 1
ATOM 833 C C . SER A 1 104 ? 4.926 -15.759 4.386 1.00 60.19 104 SER A C 1
ATOM 835 O O . SER A 1 104 ? 5.857 -15.270 5.019 1.00 60.19 104 SER A O 1
ATOM 837 N N . GLU A 1 105 ? 5.062 -16.126 3.108 1.00 69.00 105 GLU A N 1
ATOM 838 C CA . GLU A 1 105 ? 6.352 -16.131 2.389 1.00 69.00 105 GLU A CA 1
ATOM 839 C C . GLU A 1 105 ? 6.608 -14.844 1.582 1.00 69.00 105 GLU A C 1
ATOM 841 O O . GLU A 1 105 ? 7.688 -14.657 1.022 1.00 69.00 105 GLU A O 1
ATOM 846 N N . TRP A 1 106 ? 5.650 -13.908 1.559 1.00 79.94 106 TRP A N 1
ATOM 847 C CA . TRP A 1 106 ? 5.752 -12.711 0.718 1.00 79.94 106 TRP A CA 1
ATOM 848 C C . TRP A 1 106 ? 6.884 -11.765 1.130 1.00 79.94 106 TRP A C 1
ATOM 850 O O . TRP A 1 106 ? 7.606 -11.268 0.273 1.00 79.94 106 TRP A O 1
ATOM 860 N N . LEU A 1 107 ? 7.056 -11.516 2.431 1.00 82.50 107 LEU A N 1
ATOM 861 C CA . LEU A 1 107 ? 7.991 -10.508 2.924 1.00 82.50 107 LEU A CA 1
ATOM 862 C C . LEU A 1 107 ? 9.451 -10.866 2.585 1.00 82.50 107 LEU A C 1
ATOM 864 O O . LEU A 1 107 ? 10.127 -10.010 2.014 1.00 82.50 107 LEU A O 1
ATOM 868 N N . PRO A 1 108 ? 9.935 -12.104 2.840 1.00 86.00 108 PRO A N 1
ATOM 869 C CA . PRO A 1 108 ? 11.245 -12.536 2.357 1.00 86.00 108 PRO A CA 1
ATOM 870 C C . PRO A 1 108 ? 11.416 -12.355 0.849 1.00 86.00 108 PRO A C 1
ATOM 872 O O . PRO A 1 108 ? 12.449 -11.856 0.418 1.00 86.00 108 PRO A O 1
ATOM 875 N N . LYS A 1 109 ? 10.398 -12.696 0.050 1.00 86.69 109 LYS A N 1
ATOM 876 C CA . LYS A 1 109 ? 10.485 -12.604 -1.410 1.00 86.69 109 LYS A CA 1
ATOM 877 C C . LYS A 1 109 ? 10.485 -11.162 -1.921 1.00 86.69 109 LYS A C 1
ATOM 879 O O . LYS A 1 109 ? 11.220 -10.850 -2.851 1.00 86.69 109 LYS A O 1
ATOM 884 N N . VAL A 1 110 ? 9.700 -10.264 -1.320 1.00 86.56 110 VAL A N 1
ATOM 885 C CA . VAL A 1 110 ? 9.743 -8.826 -1.642 1.00 86.56 110 VAL A CA 1
ATOM 886 C C . VAL A 1 110 ? 11.125 -8.254 -1.329 1.00 86.56 110 VAL A C 1
ATOM 888 O O . VAL A 1 110 ? 11.665 -7.489 -2.129 1.00 86.56 110 VAL A O 1
ATOM 891 N N . GLU A 1 111 ? 11.708 -8.630 -0.188 1.00 88.00 111 GLU A N 1
ATOM 892 C CA . GLU A 1 111 ? 13.059 -8.205 0.190 1.00 88.00 111 GLU A CA 1
ATOM 893 C C . GLU A 1 111 ? 14.131 -8.795 -0.743 1.00 88.00 111 GLU A C 1
ATOM 895 O O . GLU A 1 111 ? 15.038 -8.070 -1.142 1.00 88.00 111 GLU A O 1
ATOM 900 N N . GLU A 1 112 ? 14.000 -10.061 -1.148 1.00 90.62 112 GLU A N 1
ATOM 901 C CA . GLU A 1 112 ? 14.880 -10.735 -2.116 1.00 90.62 112 GLU A CA 1
ATOM 902 C C . GLU A 1 112 ? 14.850 -10.058 -3.493 1.00 90.62 112 GLU A C 1
ATOM 904 O O . GLU A 1 112 ? 15.898 -9.792 -4.079 1.00 90.62 112 GLU A O 1
ATOM 909 N N . LEU A 1 113 ? 13.656 -9.747 -4.012 1.00 90.94 113 LEU A N 1
ATOM 910 C CA . LEU A 1 113 ? 13.510 -9.116 -5.326 1.00 90.94 113 LEU A CA 1
ATOM 911 C C . LEU A 1 113 ? 14.036 -7.676 -5.345 1.00 90.94 113 LEU A C 1
ATOM 913 O O . LEU A 1 113 ? 14.432 -7.205 -6.411 1.00 90.94 113 LEU A O 1
ATOM 917 N N . ASN A 1 114 ? 14.049 -6.999 -4.189 1.00 91.19 114 ASN A N 1
ATOM 918 C CA . ASN A 1 114 ? 14.636 -5.673 -3.956 1.00 91.19 114 ASN A CA 1
ATOM 919 C C . ASN A 1 114 ? 14.255 -4.603 -5.001 1.00 91.19 114 ASN A C 1
ATOM 921 O O . ASN A 1 114 ? 15.023 -3.701 -5.330 1.00 91.19 114 ASN A O 1
ATOM 925 N N . LEU A 1 115 ? 13.018 -4.678 -5.482 1.00 90.94 115 LEU A N 1
ATOM 926 C CA . LEU A 1 115 ? 12.463 -3.840 -6.547 1.00 90.94 115 LEU A CA 1
ATOM 927 C C . LEU A 1 115 ? 12.558 -2.329 -6.226 1.00 90.94 115 LEU A C 1
ATOM 929 O O . LEU A 1 115 ? 12.734 -1.501 -7.115 1.00 90.94 115 LEU A O 1
ATOM 933 N N . GLN A 1 116 ? 12.501 -1.965 -4.938 1.00 89.19 116 GLN A N 1
ATOM 934 C CA . GLN A 1 116 ? 12.714 -0.591 -4.471 1.00 89.19 116 GLN A CA 1
ATOM 935 C C . GLN A 1 116 ? 14.169 -0.128 -4.631 1.00 89.19 116 GLN A C 1
ATOM 937 O O . GLN A 1 116 ? 14.413 1.024 -4.988 1.00 89.19 116 GLN A O 1
ATOM 942 N N . GLY A 1 117 ? 15.128 -1.005 -4.322 1.00 89.94 117 GLY A N 1
ATOM 943 C CA . GLY A 1 117 ? 16.550 -0.718 -4.472 1.00 89.94 117 GLY A CA 1
ATOM 944 C C . GLY A 1 117 ? 16.920 -0.526 -5.937 1.00 89.94 117 GLY A C 1
ATOM 945 O O . GLY A 1 117 ? 17.576 0.459 -6.271 1.00 89.94 117 GLY A O 1
ATOM 946 N N . ASP A 1 118 ? 16.409 -1.397 -6.809 1.00 93.06 118 ASP A N 1
ATOM 947 C CA . ASP A 1 118 ? 16.619 -1.301 -8.256 1.00 93.06 118 ASP A CA 1
ATOM 948 C C . ASP A 1 118 ? 16.048 -0.005 -8.831 1.00 93.06 118 ASP A C 1
ATOM 950 O O . ASP A 1 118 ? 16.720 0.673 -9.604 1.00 93.06 118 ASP A O 1
ATOM 954 N N . LEU A 1 119 ? 14.847 0.397 -8.399 1.00 90.31 119 LEU A N 1
ATOM 955 C CA . LEU A 1 119 ? 14.258 1.676 -8.792 1.00 90.31 119 LEU A CA 1
ATOM 956 C C . LEU A 1 119 ? 15.166 2.852 -8.412 1.00 90.31 119 LEU A C 1
ATOM 958 O O . LEU A 1 119 ? 15.317 3.799 -9.181 1.00 90.31 119 LEU A O 1
ATOM 962 N N . PHE A 1 120 ? 15.764 2.829 -7.219 1.00 89.94 120 PHE A N 1
ATOM 963 C CA . PHE A 1 120 ? 16.644 3.916 -6.791 1.00 89.94 120 PHE A CA 1
ATOM 964 C C . PHE A 1 120 ? 17.944 3.948 -7.584 1.00 89.94 120 PHE A C 1
ATOM 966 O O . PHE A 1 120 ? 18.353 5.038 -7.975 1.00 89.94 120 PHE A O 1
ATOM 973 N N . ALA A 1 121 ? 18.537 2.787 -7.868 1.00 90.69 121 ALA A N 1
ATOM 974 C CA . ALA A 1 121 ? 19.714 2.681 -8.725 1.00 90.69 121 ALA A CA 1
ATOM 975 C C . ALA A 1 121 ? 19.419 3.136 -10.166 1.00 90.69 121 ALA A C 1
ATOM 977 O O . ALA A 1 121 ? 20.210 3.871 -10.760 1.00 90.69 121 ALA A O 1
ATOM 978 N N . PHE A 1 122 ? 18.254 2.769 -10.709 1.00 91.69 122 PHE A N 1
ATOM 979 C CA . PHE A 1 122 ? 17.786 3.222 -12.018 1.00 91.69 122 PHE A CA 1
ATOM 980 C C . PHE A 1 122 ? 17.668 4.749 -12.071 1.00 91.69 122 PHE A C 1
ATOM 982 O O . PHE A 1 122 ? 18.218 5.383 -12.970 1.00 91.69 122 PHE A O 1
ATOM 989 N N . VAL A 1 123 ? 16.995 5.358 -11.091 1.00 88.81 123 VAL A N 1
ATOM 990 C CA . VAL A 1 123 ? 16.803 6.816 -11.041 1.00 88.81 123 VAL A CA 1
ATOM 991 C C . VAL A 1 123 ? 18.126 7.561 -10.857 1.00 88.81 123 VAL A C 1
ATOM 993 O O . VAL A 1 123 ? 18.321 8.610 -11.469 1.00 88.81 123 VAL A O 1
ATOM 996 N N . GLU A 1 124 ? 19.032 7.031 -10.033 1.00 88.31 124 GLU A N 1
ATOM 997 C CA . GLU A 1 124 ? 20.365 7.602 -9.816 1.00 88.31 124 GLU A CA 1
ATOM 998 C C . GLU A 1 124 ? 21.202 7.582 -11.099 1.00 88.31 124 GLU A C 1
ATOM 1000 O O . GLU A 1 124 ? 21.837 8.579 -11.432 1.00 88.31 124 GLU A O 1
ATOM 1005 N N . SER A 1 125 ? 21.116 6.497 -11.871 1.00 88.12 125 SER A N 1
ATOM 1006 C CA . SER A 1 125 ? 21.828 6.353 -13.147 1.00 88.12 125 SER A CA 1
ATOM 1007 C C . SER A 1 125 ? 21.268 7.248 -14.261 1.00 88.12 125 SER A C 1
ATOM 1009 O O . SER A 1 125 ? 22.002 7.620 -15.171 1.00 88.12 125 SER A O 1
ATOM 1011 N N . ASN A 1 126 ? 19.979 7.602 -14.198 1.00 82.06 126 ASN A N 1
ATOM 1012 C CA . ASN A 1 126 ? 19.276 8.354 -15.247 1.00 82.06 126 ASN A CA 1
ATOM 1013 C C . ASN A 1 126 ? 18.977 9.822 -14.878 1.00 82.06 126 ASN A C 1
ATOM 1015 O O . ASN A 1 126 ? 18.364 10.537 -15.667 1.00 82.06 126 ASN A O 1
ATOM 1019 N N . GLY A 1 127 ? 19.409 10.296 -13.703 1.00 75.31 127 GLY A N 1
ATOM 1020 C CA . GLY A 1 127 ? 19.333 11.714 -13.326 1.00 75.31 127 GLY A CA 1
ATOM 1021 C C . GLY A 1 127 ? 17.926 12.229 -12.995 1.00 75.31 127 GLY A C 1
ATOM 1022 O O . GLY A 1 127 ? 17.540 13.305 -13.447 1.00 75.31 127 GLY A O 1
ATOM 1023 N N . GLY A 1 128 ? 17.152 11.488 -12.196 1.00 80.06 128 GLY A N 1
ATOM 1024 C CA . GLY A 1 128 ? 15.746 11.809 -11.918 1.00 80.06 128 GLY A CA 1
ATOM 1025 C C . GLY A 1 128 ? 15.367 12.015 -10.446 1.00 80.06 128 GLY A C 1
ATOM 1026 O O . GLY A 1 128 ? 16.130 11.751 -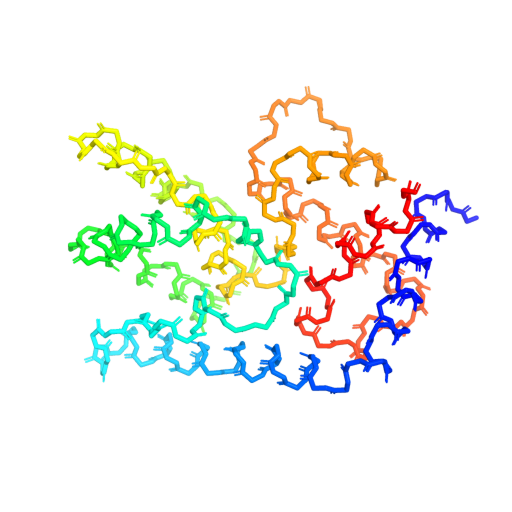9.517 1.00 80.06 128 GLY A O 1
ATOM 1027 N N . LEU A 1 129 ? 14.118 12.438 -10.220 1.00 81.94 129 LEU A N 1
ATOM 1028 C CA . LEU A 1 129 ? 13.487 12.388 -8.899 1.00 81.94 129 LEU A CA 1
ATOM 1029 C C . LEU A 1 129 ? 13.027 10.963 -8.579 1.00 81.94 129 LEU A C 1
ATOM 1031 O O . LEU A 1 129 ? 12.436 10.284 -9.422 1.00 81.94 129 LEU A O 1
ATOM 1035 N N . LYS A 1 130 ? 13.265 10.525 -7.339 1.00 82.06 130 LYS A N 1
ATOM 1036 C CA . LYS A 1 130 ? 12.894 9.185 -6.866 1.00 82.06 130 LYS A CA 1
ATOM 1037 C C . LYS A 1 130 ? 11.371 9.065 -6.709 1.00 82.06 130 LYS A C 1
ATOM 1039 O O . LYS A 1 130 ? 10.797 9.779 -5.882 1.00 82.06 130 LYS A O 1
ATOM 1044 N N . PRO A 1 131 ? 10.699 8.126 -7.402 1.00 82.62 131 PRO A N 1
ATOM 1045 C CA . PRO A 1 131 ? 9.250 7.971 -7.327 1.00 82.62 131 PRO A CA 1
ATOM 1046 C C . PRO A 1 131 ? 8.815 7.105 -6.134 1.00 82.62 131 PRO A C 1
ATOM 1048 O O . PRO A 1 131 ? 8.059 6.144 -6.281 1.00 82.62 131 PRO A O 1
ATOM 1051 N N . HIS A 1 132 ? 9.277 7.456 -4.927 1.00 79.19 132 HIS A N 1
ATOM 1052 C CA . HIS A 1 132 ? 9.007 6.721 -3.680 1.00 79.19 132 HIS A CA 1
ATOM 1053 C C . HIS A 1 132 ? 7.527 6.375 -3.495 1.00 79.19 132 HIS A C 1
ATOM 1055 O O . HIS A 1 132 ? 7.166 5.279 -3.071 1.00 79.19 132 HIS A O 1
ATOM 1061 N N . LEU A 1 133 ? 6.671 7.326 -3.837 1.00 77.75 133 LEU A N 1
ATOM 1062 C CA . LEU A 1 133 ? 5.245 7.249 -3.594 1.00 77.75 133 LEU A CA 1
ATOM 1063 C C . LEU A 1 133 ? 4.511 6.375 -4.598 1.00 77.75 133 LEU A C 1
ATOM 1065 O O . LEU A 1 133 ? 3.589 5.668 -4.205 1.00 77.75 133 LEU A O 1
ATOM 1069 N N . PHE A 1 134 ? 4.934 6.359 -5.863 1.00 79.81 134 PHE A N 1
ATOM 1070 C CA . PHE A 1 134 ? 4.372 5.423 -6.836 1.00 79.81 134 PHE A CA 1
ATOM 1071 C C . PHE A 1 134 ? 4.784 3.994 -6.526 1.00 79.81 134 PHE A C 1
ATOM 1073 O O . PHE A 1 134 ? 3.936 3.107 -6.559 1.00 79.81 134 PHE A O 1
ATOM 1080 N N . PHE A 1 135 ? 6.040 3.785 -6.121 1.00 84.19 135 PHE A N 1
ATOM 1081 C CA . PHE A 1 135 ? 6.478 2.477 -5.648 1.00 84.19 135 PHE A CA 1
ATOM 1082 C C . PHE A 1 135 ? 5.647 2.009 -4.450 1.00 84.19 135 PHE A C 1
ATOM 1084 O O . PHE A 1 135 ? 5.166 0.879 -4.423 1.00 84.19 135 PHE A O 1
ATOM 1091 N N . HIS A 1 136 ? 5.420 2.892 -3.476 1.00 83.00 136 HIS A N 1
ATOM 1092 C CA . HIS A 1 136 ? 4.595 2.573 -2.318 1.00 83.00 136 HIS A CA 1
ATOM 1093 C C . HIS A 1 136 ? 3.131 2.282 -2.693 1.00 83.00 136 HIS A C 1
ATOM 1095 O O . HIS A 1 136 ? 2.567 1.310 -2.195 1.00 83.00 136 HIS A O 1
ATOM 1101 N N . ARG A 1 137 ? 2.525 3.065 -3.600 1.00 80.69 137 ARG A N 1
ATOM 1102 C CA . ARG A 1 137 ? 1.172 2.806 -4.133 1.00 80.69 137 ARG A CA 1
ATOM 1103 C C . ARG A 1 137 ? 1.093 1.430 -4.776 1.00 80.69 137 ARG A C 1
ATOM 1105 O O . ARG A 1 137 ? 0.217 0.649 -4.428 1.00 80.69 137 ARG A O 1
ATOM 1112 N N . PHE A 1 138 ? 2.035 1.121 -5.662 1.00 84.25 138 PHE A N 1
ATOM 1113 C CA . PHE A 1 138 ? 2.120 -0.179 -6.315 1.00 84.25 138 PHE A CA 1
ATOM 1114 C C . PHE A 1 138 ? 2.235 -1.316 -5.296 1.00 84.25 138 PHE A C 1
ATOM 1116 O O . PHE A 1 138 ? 1.457 -2.267 -5.338 1.00 84.25 138 PHE A O 1
ATOM 1123 N N . HIS A 1 139 ? 3.145 -1.180 -4.331 1.00 84.44 139 HIS A N 1
ATOM 1124 C CA . HIS A 1 139 ? 3.298 -2.155 -3.260 1.00 84.44 139 HIS A CA 1
ATOM 1125 C C . HIS A 1 139 ? 2.004 -2.321 -2.453 1.00 84.44 139 HIS A C 1
ATOM 1127 O O . HIS A 1 139 ? 1.658 -3.439 -2.078 1.00 84.44 139 HIS A O 1
ATOM 1133 N N . ASN A 1 140 ? 1.270 -1.233 -2.197 1.00 83.69 140 ASN A N 1
ATOM 1134 C CA . ASN A 1 140 ? 0.017 -1.297 -1.454 1.00 83.69 140 ASN A CA 1
ATOM 1135 C C . ASN A 1 140 ? -1.119 -1.958 -2.238 1.00 83.69 140 ASN A C 1
ATOM 1137 O O . ASN A 1 140 ? -1.890 -2.731 -1.678 1.00 83.69 140 ASN A O 1
ATOM 1141 N N . LEU A 1 141 ? -1.185 -1.724 -3.546 1.00 84.12 141 LEU A N 1
ATOM 1142 C CA . LEU A 1 141 ? -2.145 -2.396 -4.415 1.00 84.12 141 LEU A CA 1
ATOM 1143 C C . LEU A 1 141 ? -1.854 -3.899 -4.550 1.00 84.12 141 LEU A C 1
ATOM 1145 O O . LEU A 1 141 ? -2.788 -4.699 -4.583 1.00 84.12 141 LEU A O 1
ATOM 1149 N N . LEU A 1 142 ? -0.577 -4.300 -4.573 1.00 85.56 142 LEU A N 1
ATOM 1150 C CA . LEU A 1 142 ? -0.197 -5.714 -4.565 1.00 85.56 142 LEU A CA 1
ATOM 1151 C C . LEU A 1 142 ? -0.458 -6.380 -3.211 1.00 85.56 142 LEU A C 1
ATOM 1153 O O . LEU A 1 142 ? -1.040 -7.461 -3.158 1.00 85.56 142 LEU A O 1
ATOM 1157 N N . PHE A 1 143 ? -0.063 -5.750 -2.106 1.00 86.12 143 PHE A N 1
ATOM 1158 C CA . PHE A 1 143 ? -0.063 -6.371 -0.779 1.00 86.12 143 PHE A CA 1
ATOM 1159 C C . PHE A 1 143 ? -0.920 -5.615 0.256 1.00 86.12 143 PHE A C 1
ATOM 1161 O O . PHE A 1 143 ? -0.443 -5.372 1.366 1.00 86.12 143 PHE A O 1
ATOM 1168 N N . PRO A 1 144 ? -2.210 -5.321 -0.007 1.00 83.88 144 PRO A N 1
ATOM 1169 C CA . PRO A 1 144 ? -3.031 -4.461 0.863 1.00 83.88 144 PRO A CA 1
ATOM 1170 C C . PRO A 1 144 ? -3.248 -5.038 2.276 1.00 83.88 144 PRO A C 1
ATOM 1172 O O . PRO A 1 144 ? -3.475 -4.332 3.262 1.00 83.88 144 PRO A O 1
ATOM 1175 N N . ASN A 1 145 ? -3.101 -6.352 2.427 1.00 83.25 145 ASN A N 1
ATOM 1176 C CA . ASN A 1 145 ? -3.177 -7.014 3.730 1.00 83.25 145 ASN A CA 1
ATOM 1177 C C . ASN A 1 145 ? -1.945 -6.773 4.612 1.00 83.25 145 ASN A C 1
ATOM 1179 O O . ASN A 1 145 ? -1.985 -7.070 5.802 1.00 83.25 145 ASN A O 1
ATOM 1183 N N . GLN A 1 146 ? -0.869 -6.232 4.041 1.00 84.38 146 GLN A N 1
ATOM 1184 C CA . GLN A 1 146 ? 0.458 -6.136 4.648 1.00 84.38 146 GLN A CA 1
ATOM 1185 C C . GLN A 1 146 ? 1.065 -4.725 4.553 1.00 84.38 146 GLN A C 1
ATOM 1187 O O . GLN A 1 146 ? 2.171 -4.495 5.030 1.00 84.38 146 GLN A O 1
ATOM 1192 N N . SER A 1 147 ? 0.367 -3.761 3.958 1.00 88.31 147 SER A N 1
ATOM 1193 C CA . SER A 1 147 ? 0.841 -2.384 3.806 1.00 88.31 147 SER A CA 1
ATOM 1194 C C . SER A 1 147 ? -0.204 -1.371 4.222 1.00 88.31 147 SER A C 1
ATOM 1196 O O . SER A 1 147 ? -1.401 -1.634 4.178 1.00 88.31 147 SER A O 1
ATOM 1198 N N . THR A 1 148 ? 0.252 -0.193 4.624 1.00 89.62 148 THR A N 1
ATOM 1199 C CA . THR A 1 148 ? -0.614 0.940 4.954 1.00 89.62 148 THR A CA 1
ATOM 1200 C C . THR A 1 148 ? -0.604 1.956 3.817 1.00 89.62 148 THR A C 1
ATOM 1202 O O . THR A 1 148 ? 0.237 1.867 2.929 1.00 89.62 148 THR A O 1
ATOM 1205 N N . ALA A 1 149 ? -1.513 2.928 3.840 1.00 86.75 149 ALA A N 1
ATOM 1206 C CA . ALA A 1 149 ? -1.505 4.062 2.914 1.00 86.75 149 ALA A CA 1
ATOM 1207 C C . ALA A 1 149 ? -0.420 5.118 3.229 1.00 86.75 149 ALA A C 1
ATOM 1209 O O . ALA A 1 149 ? -0.272 6.094 2.493 1.00 86.75 149 ALA A O 1
ATOM 1210 N N . ILE A 1 150 ? 0.345 4.954 4.317 1.00 85.12 150 ILE A N 1
ATOM 1211 C CA . ILE A 1 150 ? 1.363 5.920 4.740 1.00 85.12 150 ILE A CA 1
ATOM 1212 C C . ILE A 1 150 ? 2.624 5.759 3.881 1.00 85.12 150 ILE A C 1
ATOM 1214 O O . ILE A 1 150 ? 3.514 4.976 4.208 1.00 85.12 150 ILE A O 1
ATOM 1218 N N . GLY A 1 151 ? 2.727 6.525 2.794 1.00 77.94 151 GLY A N 1
ATOM 1219 C CA . GLY A 1 151 ? 3.897 6.495 1.904 1.00 77.94 151 GLY A CA 1
ATOM 1220 C C . GLY A 1 151 ? 5.108 7.292 2.389 1.00 77.94 151 GLY A C 1
ATOM 1221 O O . GLY A 1 151 ? 6.230 7.034 1.951 1.00 77.94 151 GLY A O 1
ATOM 1222 N N . GLU A 1 152 ? 4.909 8.248 3.297 1.00 80.19 152 GLU A N 1
ATOM 1223 C CA . GLU A 1 152 ? 5.989 9.079 3.829 1.00 80.19 152 GLU A CA 1
ATOM 1224 C C . GLU A 1 152 ? 6.726 8.362 4.971 1.00 80.19 152 GLU A C 1
ATOM 1226 O O . GLU A 1 152 ? 6.130 7.999 5.985 1.00 80.19 152 GLU A O 1
ATOM 1231 N N . GLY A 1 153 ? 8.044 8.191 4.830 1.00 82.38 153 GLY A N 1
ATOM 1232 C CA . GLY A 1 153 ? 8.857 7.448 5.800 1.00 82.38 153 GLY A CA 1
ATOM 1233 C C . GLY A 1 153 ? 8.839 8.035 7.216 1.00 82.38 153 GLY A C 1
ATOM 1234 O O . GLY A 1 153 ? 8.817 7.276 8.185 1.00 82.38 153 GLY A O 1
ATOM 1235 N N . THR A 1 154 ? 8.809 9.365 7.348 1.00 86.19 154 THR A N 1
ATOM 1236 C CA . THR A 1 154 ? 8.746 10.052 8.649 1.00 86.19 154 THR A CA 1
ATOM 1237 C C . THR A 1 154 ? 7.425 9.769 9.357 1.00 86.19 154 THR A C 1
ATOM 1239 O O . THR A 1 154 ? 7.440 9.316 10.501 1.00 86.19 154 THR A O 1
ATOM 1242 N N . ARG A 1 155 ? 6.296 9.939 8.655 1.00 88.00 155 ARG A N 1
ATOM 1243 C CA . ARG A 1 155 ? 4.963 9.623 9.189 1.00 88.00 155 ARG A CA 1
ATOM 1244 C C . ARG A 1 155 ? 4.852 8.154 9.567 1.00 88.00 155 ARG A C 1
ATOM 1246 O O . ARG A 1 155 ? 4.427 7.842 10.670 1.00 88.00 155 ARG A O 1
ATOM 1253 N N . LEU A 1 156 ? 5.318 7.247 8.703 1.00 89.81 156 LEU A N 1
ATOM 1254 C CA . LEU A 1 156 ? 5.283 5.808 8.977 1.00 89.81 156 LEU A CA 1
ATOM 1255 C C . LEU A 1 156 ? 6.030 5.466 10.271 1.00 89.81 156 LEU A C 1
ATOM 1257 O O . LEU A 1 156 ? 5.547 4.665 11.072 1.00 89.81 156 LEU A O 1
ATOM 1261 N N . LYS A 1 157 ? 7.196 6.085 10.487 1.00 91.12 157 LYS A N 1
ATOM 1262 C CA . LYS A 1 157 ? 7.982 5.905 11.708 1.00 91.12 157 LYS A CA 1
ATOM 1263 C C . LYS A 1 157 ? 7.236 6.425 12.940 1.00 91.12 157 LYS A C 1
ATOM 1265 O O . LYS A 1 157 ? 7.169 5.709 13.934 1.00 91.12 157 LYS A O 1
ATOM 1270 N N . GLN A 1 158 ? 6.643 7.615 12.861 1.00 91.31 158 GLN A N 1
ATOM 1271 C CA . GLN A 1 158 ? 5.847 8.194 13.950 1.00 91.31 158 GLN A CA 1
ATOM 1272 C C . GLN A 1 158 ? 4.638 7.308 14.290 1.00 91.31 158 GLN A C 1
ATOM 1274 O O . GLN A 1 158 ? 4.424 6.976 15.453 1.00 91.31 158 GLN A O 1
ATOM 1279 N N . THR A 1 159 ? 3.899 6.824 13.288 1.00 92.75 159 THR A N 1
ATOM 1280 C CA . THR A 1 159 ? 2.790 5.881 13.500 1.00 92.75 159 THR A CA 1
ATOM 1281 C C . THR A 1 159 ? 3.267 4.564 14.117 1.00 92.75 159 THR A C 1
ATOM 1283 O O . THR A 1 159 ? 2.600 4.005 14.986 1.00 92.75 159 THR A O 1
ATOM 1286 N N . ALA A 1 160 ? 4.438 4.058 13.716 1.00 93.19 160 ALA A N 1
ATOM 1287 C CA . ALA A 1 160 ? 5.017 2.862 14.323 1.00 93.19 160 ALA A CA 1
ATOM 1288 C C . ALA A 1 160 ? 5.341 3.067 15.814 1.00 93.19 160 ALA A C 1
ATOM 1290 O O . ALA A 1 160 ? 5.064 2.184 16.630 1.00 93.19 160 ALA A O 1
ATOM 1291 N N . GLU A 1 161 ? 5.870 4.235 16.181 1.00 91.69 161 GLU A N 1
ATOM 1292 C CA . GLU A 1 161 ? 6.137 4.619 17.572 1.00 91.69 161 GLU A CA 1
ATOM 1293 C C . GLU A 1 161 ? 4.839 4.715 18.392 1.00 91.69 161 GLU A C 1
ATOM 1295 O O . GLU A 1 161 ? 4.768 4.129 19.473 1.00 91.69 161 GLU A O 1
ATOM 1300 N N . MET A 1 162 ? 3.776 5.323 17.846 1.00 91.75 162 MET A N 1
ATOM 1301 C CA . MET A 1 162 ? 2.436 5.376 18.468 1.00 91.75 162 MET A CA 1
ATOM 1302 C C . MET A 1 162 ? 1.854 3.980 18.753 1.00 91.75 162 MET A C 1
ATOM 1304 O O . MET A 1 162 ? 1.099 3.767 19.704 1.00 91.75 162 MET A O 1
ATOM 1308 N N . PHE A 1 163 ? 2.225 2.997 17.936 1.00 92.06 163 PHE A N 1
ATOM 1309 C CA . PHE A 1 163 ? 1.841 1.593 18.076 1.00 92.06 163 PHE A CA 1
ATOM 1310 C C . PHE A 1 163 ? 2.750 0.777 19.000 1.00 92.06 163 PHE A C 1
ATOM 1312 O O . PHE A 1 163 ? 2.551 -0.435 19.142 1.00 92.06 163 PHE A O 1
ATOM 1319 N N . GLY A 1 164 ? 3.746 1.410 19.625 1.00 89.19 164 GLY A N 1
ATOM 1320 C CA . GLY A 1 164 ? 4.717 0.740 20.486 1.00 89.19 164 GLY A CA 1
ATOM 1321 C C . GLY A 1 164 ? 5.612 -0.242 19.724 1.00 89.19 164 GLY A C 1
ATOM 1322 O O . GLY A 1 164 ? 6.124 -1.202 20.303 1.00 89.19 164 GLY A O 1
ATOM 1323 N N . ILE A 1 165 ? 5.785 -0.055 18.411 1.00 90.44 165 ILE A N 1
ATOM 1324 C CA . ILE A 1 165 ? 6.638 -0.909 17.581 1.00 90.44 165 ILE A CA 1
ATOM 1325 C C . ILE A 1 165 ? 8.089 -0.478 17.802 1.00 90.44 165 ILE A C 1
ATOM 1327 O O . ILE A 1 165 ? 8.601 0.449 17.177 1.00 90.44 165 ILE A O 1
ATOM 1331 N N . VAL A 1 166 ? 8.767 -1.163 18.725 1.00 77.25 166 VAL A N 1
ATOM 1332 C CA . VAL A 1 166 ? 10.150 -0.843 19.095 1.00 77.25 166 VAL A CA 1
ATOM 1333 C C . VAL A 1 166 ? 11.111 -1.246 17.977 1.00 77.25 166 VAL A C 1
ATOM 1335 O O . VAL A 1 166 ? 11.346 -2.429 17.720 1.00 77.25 166 VAL A O 1
ATOM 1338 N N . ASN A 1 167 ? 11.738 -0.254 17.351 1.00 68.25 167 ASN A N 1
ATOM 1339 C CA . ASN A 1 167 ? 12.724 -0.462 16.296 1.00 68.25 167 ASN A CA 1
ATOM 1340 C C . ASN A 1 167 ? 14.112 -0.798 16.885 1.00 68.25 167 ASN A C 1
ATOM 1342 O O . ASN A 1 167 ? 15.024 0.023 16.867 1.00 68.25 167 ASN A O 1
ATOM 1346 N N . ARG A 1 168 ? 14.277 -2.006 17.452 1.00 58.41 168 ARG A N 1
ATOM 1347 C CA . ARG A 1 168 ? 15.551 -2.434 18.082 1.00 58.41 168 ARG A CA 1
ATOM 1348 C C . ARG A 1 168 ? 16.693 -2.668 17.080 1.00 58.41 168 ARG A C 1
ATOM 1350 O O . ARG A 1 168 ? 17.856 -2.643 17.463 1.00 58.41 168 ARG A O 1
ATOM 1357 N N . LYS A 1 169 ? 16.373 -2.914 15.807 1.00 62.88 169 LYS A N 1
ATOM 1358 C CA . LYS A 1 169 ? 17.311 -3.062 14.680 1.00 62.88 169 LYS A CA 1
ATOM 1359 C C . LYS A 1 169 ? 16.698 -2.347 13.489 1.00 62.88 169 LYS A C 1
ATOM 1361 O O . LYS A 1 169 ? 15.541 -2.635 13.224 1.00 62.88 169 LYS A O 1
ATOM 1366 N N . LYS A 1 170 ? 17.459 -1.495 12.787 1.00 77.12 170 LYS A N 1
ATOM 1367 C CA . LYS A 1 170 ? 17.036 -0.659 11.641 1.00 77.12 170 LYS A CA 1
ATOM 1368 C C . LYS A 1 170 ? 16.097 -1.416 10.680 1.00 77.12 170 LYS A C 1
ATOM 1370 O O . LYS A 1 170 ? 16.547 -2.058 9.737 1.00 77.12 170 LYS A O 1
ATOM 1375 N N . MET A 1 171 ? 14.796 -1.374 10.966 1.00 84.69 171 MET A N 1
ATOM 1376 C CA . MET A 1 171 ? 13.764 -2.110 10.238 1.00 84.69 171 MET A CA 1
ATOM 1377 C C . MET A 1 171 ? 13.596 -1.518 8.833 1.00 84.69 171 MET A C 1
ATOM 1379 O O . MET A 1 171 ? 13.563 -0.294 8.689 1.00 84.69 171 MET A O 1
ATOM 1383 N N . SER A 1 172 ? 13.491 -2.369 7.805 1.00 85.31 172 SER A N 1
ATOM 1384 C CA . SER A 1 172 ? 13.202 -1.929 6.433 1.00 85.31 172 SER A CA 1
ATOM 1385 C C . SER A 1 172 ? 11.825 -1.254 6.363 1.00 85.31 172 SER A C 1
ATOM 1387 O O . SER A 1 172 ? 10.938 -1.542 7.170 1.00 85.31 172 SER A O 1
ATOM 1389 N N . SER A 1 173 ? 11.622 -0.354 5.393 1.00 84.31 173 SER A N 1
ATOM 1390 C CA . SER A 1 173 ? 10.335 0.346 5.240 1.00 84.31 173 SER A CA 1
ATOM 1391 C C . SER A 1 173 ? 9.179 -0.640 5.037 1.00 84.31 173 SER A C 1
ATOM 1393 O O . SER A 1 173 ? 8.147 -0.505 5.685 1.00 84.31 173 SER A O 1
ATOM 1395 N N . ILE A 1 174 ? 9.381 -1.692 4.239 1.00 86.44 174 ILE A N 1
ATOM 1396 C CA . ILE A 1 174 ? 8.382 -2.743 3.989 1.00 86.44 174 ILE A CA 1
ATOM 1397 C C . ILE A 1 174 ? 8.038 -3.513 5.276 1.00 86.44 174 ILE A C 1
ATOM 1399 O O . ILE A 1 174 ? 6.863 -3.727 5.572 1.00 86.44 174 ILE A O 1
ATOM 1403 N N . ARG A 1 175 ? 9.034 -3.875 6.098 1.00 88.94 175 ARG A N 1
ATOM 1404 C CA . ARG A 1 175 ? 8.780 -4.503 7.407 1.00 88.94 175 ARG A CA 1
ATOM 1405 C C . ARG A 1 175 ? 8.008 -3.586 8.348 1.00 88.94 175 ARG A C 1
ATOM 1407 O O . ARG A 1 175 ? 7.137 -4.056 9.075 1.00 88.94 175 ARG A O 1
ATOM 1414 N N . MET A 1 176 ? 8.308 -2.289 8.324 1.00 91.12 176 MET A N 1
ATOM 1415 C CA . MET A 1 176 ? 7.607 -1.302 9.141 1.00 91.12 176 MET A CA 1
ATOM 1416 C C . MET A 1 176 ? 6.150 -1.141 8.697 1.00 91.12 176 MET A C 1
ATOM 1418 O O . MET A 1 176 ? 5.265 -1.157 9.547 1.00 91.12 176 MET A O 1
ATOM 1422 N N . GLN A 1 177 ? 5.889 -1.092 7.387 1.00 91.00 177 GLN A N 1
ATOM 1423 C CA . GLN A 1 177 ? 4.535 -1.127 6.822 1.00 91.00 177 GLN A CA 1
ATOM 1424 C C . GLN A 1 177 ? 3.745 -2.333 7.346 1.00 91.00 177 GLN A C 1
ATOM 1426 O O . GLN A 1 177 ? 2.658 -2.161 7.896 1.00 91.00 177 GLN A O 1
ATOM 1431 N N . ALA A 1 178 ? 4.325 -3.534 7.262 1.00 91.56 178 ALA A N 1
ATOM 1432 C CA . ALA A 1 178 ? 3.692 -4.764 7.732 1.00 91.56 178 ALA A CA 1
ATOM 1433 C C . ALA A 1 178 ? 3.457 -4.767 9.247 1.00 91.56 178 ALA A C 1
ATOM 1435 O O . ALA A 1 178 ? 2.389 -5.164 9.712 1.00 91.56 178 ALA A O 1
ATOM 1436 N N . ALA A 1 179 ? 4.419 -4.286 10.036 1.00 92.31 179 ALA A N 1
ATOM 1437 C CA . ALA A 1 179 ? 4.281 -4.202 11.485 1.00 92.31 179 ALA A CA 1
ATOM 1438 C C . ALA A 1 179 ? 3.154 -3.240 11.899 1.00 92.31 179 ALA A C 1
ATOM 1440 O O . ALA A 1 179 ? 2.315 -3.600 12.729 1.00 92.31 179 ALA A O 1
ATOM 1441 N N . VAL A 1 180 ? 3.099 -2.049 11.290 1.00 94.06 180 VAL A N 1
ATOM 1442 C CA . VAL A 1 180 ? 2.037 -1.058 11.525 1.00 94.06 180 VAL A CA 1
ATOM 1443 C C . VAL A 1 180 ? 0.681 -1.633 11.117 1.00 94.06 180 VAL A C 1
ATOM 1445 O O . VAL A 1 180 ? -0.276 -1.578 11.892 1.00 94.06 180 VAL A O 1
ATOM 1448 N N . ARG A 1 181 ? 0.612 -2.267 9.941 1.00 93.25 181 ARG A N 1
ATOM 1449 C CA . ARG A 1 181 ? -0.598 -2.908 9.420 1.00 93.25 181 ARG A CA 1
ATOM 1450 C C . ARG A 1 181 ? -1.125 -3.999 10.351 1.00 93.25 181 ARG A C 1
ATOM 1452 O O . ARG A 1 181 ? -2.301 -3.991 10.710 1.00 93.25 181 ARG A O 1
ATOM 1459 N N . ASN A 1 182 ? -0.255 -4.909 10.779 1.00 93.31 182 ASN A N 1
ATOM 1460 C CA . ASN A 1 182 ? -0.613 -6.015 11.664 1.00 93.31 182 ASN A CA 1
ATOM 1461 C C . ASN A 1 182 ? -1.081 -5.521 13.031 1.00 93.31 182 ASN A C 1
ATOM 1463 O O . ASN A 1 182 ? -2.053 -6.049 13.574 1.00 93.31 182 ASN A O 1
ATOM 1467 N N . ARG A 1 183 ? -0.432 -4.484 13.572 1.00 94.62 183 ARG A N 1
ATOM 1468 C CA . ARG A 1 183 ? -0.839 -3.908 14.852 1.00 94.62 183 ARG A CA 1
ATOM 1469 C C . ARG A 1 183 ? -2.202 -3.227 14.760 1.00 94.62 183 ARG A C 1
ATOM 1471 O O . ARG A 1 183 ? -3.056 -3.501 15.596 1.00 94.62 183 ARG A O 1
ATOM 1478 N N . SER A 1 184 ? -2.425 -2.407 13.733 1.00 95.31 184 SER A N 1
ATOM 1479 C CA . SER A 1 184 ? -3.732 -1.787 13.484 1.00 95.31 184 SER A CA 1
ATOM 1480 C C . SER A 1 184 ? -4.830 -2.846 13.331 1.00 95.31 184 SER A C 1
ATOM 1482 O O . SER A 1 184 ? -5.870 -2.742 13.973 1.00 95.31 184 SER A O 1
ATOM 1484 N N . ASN A 1 185 ? -4.565 -3.925 12.588 1.00 95.44 185 ASN A N 1
ATOM 1485 C CA . ASN A 1 185 ? -5.501 -5.042 12.438 1.00 95.44 185 ASN A CA 1
ATOM 1486 C C . ASN A 1 185 ? -5.838 -5.750 13.752 1.00 95.44 185 ASN A C 1
ATOM 1488 O O . ASN A 1 185 ? -6.979 -6.166 13.922 1.00 95.44 185 ASN A O 1
ATOM 1492 N N . SER A 1 186 ? -4.875 -5.911 14.666 1.00 95.38 186 SER A N 1
ATOM 1493 C CA . SER A 1 186 ? -5.145 -6.470 16.000 1.00 95.38 186 SER A CA 1
ATOM 1494 C C . SER A 1 186 ? -6.196 -5.640 16.728 1.00 95.38 186 SER A C 1
ATOM 1496 O O . SER A 1 186 ? -7.216 -6.176 17.148 1.00 95.38 186 SER A O 1
ATOM 1498 N N . TYR A 1 187 ? -5.998 -4.322 16.782 1.00 96.12 187 TYR A N 1
ATOM 1499 C CA . TYR A 1 187 ? -6.922 -3.425 17.471 1.00 96.12 187 TYR A CA 1
ATOM 1500 C C . TYR A 1 187 ? -8.290 -3.349 16.780 1.00 96.12 187 TYR A C 1
ATOM 1502 O O . TYR A 1 187 ? -9.311 -3.385 17.455 1.00 96.12 187 TYR A O 1
ATOM 1510 N N . LEU A 1 188 ? -8.350 -3.356 15.444 1.00 96.62 188 LEU A N 1
ATOM 1511 C CA . LEU A 1 188 ? -9.629 -3.418 14.722 1.00 96.62 188 LEU A CA 1
ATOM 1512 C C . LEU A 1 188 ? -10.405 -4.718 14.995 1.00 96.62 188 LEU A C 1
ATOM 1514 O O . LEU A 1 188 ? -11.635 -4.700 15.018 1.00 96.62 188 LEU A O 1
ATOM 1518 N N . ARG A 1 189 ? -9.709 -5.845 15.213 1.00 96.94 189 ARG A N 1
ATOM 1519 C CA . ARG A 1 189 ? -10.343 -7.112 15.621 1.00 96.94 189 ARG A CA 1
ATOM 1520 C C . ARG A 1 189 ? -10.837 -7.053 17.058 1.00 96.94 189 ARG A C 1
ATOM 1522 O O . ARG A 1 189 ? -11.952 -7.480 17.319 1.00 96.94 189 ARG A O 1
ATOM 1529 N N . GLU A 1 190 ? -10.045 -6.487 17.967 1.00 96.12 190 GLU A N 1
ATOM 1530 C CA . GLU A 1 190 ? -10.462 -6.246 19.357 1.00 96.12 190 GLU A CA 1
ATOM 1531 C C . GLU A 1 190 ? -11.704 -5.343 19.438 1.00 96.12 190 GLU A C 1
ATOM 1533 O O . GLU A 1 190 ? -12.543 -5.528 20.315 1.00 96.12 190 GLU A O 1
ATOM 1538 N N . MET A 1 191 ? -11.847 -4.401 18.501 1.00 95.56 191 MET A N 1
ATOM 1539 C CA . MET A 1 191 ? -13.022 -3.536 18.360 1.00 95.56 191 MET A CA 1
ATOM 1540 C C . MET A 1 191 ? -14.231 -4.221 17.697 1.00 95.56 191 MET A C 1
ATOM 1542 O O . MET A 1 191 ? -15.308 -3.634 17.682 1.00 95.56 191 MET A O 1
ATOM 1546 N N . GLY A 1 192 ? -14.070 -5.417 17.121 1.00 97.00 192 GLY A N 1
ATOM 1547 C CA . GLY A 1 192 ? -15.136 -6.134 16.411 1.00 97.00 192 GLY A CA 1
ATOM 1548 C C . GLY A 1 192 ? -15.475 -5.598 15.014 1.00 97.00 192 GLY A C 1
ATOM 1549 O O . GLY A 1 192 ? -16.419 -6.081 14.409 1.00 97.00 192 GLY A O 1
ATOM 1550 N N . VAL A 1 193 ? -14.705 -4.643 14.477 1.00 96.75 193 VAL A N 1
ATOM 1551 C CA . VAL A 1 193 ? -15.000 -3.976 13.187 1.00 96.75 193 VAL A CA 1
ATOM 1552 C C . VAL A 1 193 ? -14.132 -4.475 12.029 1.00 96.75 193 VAL A C 1
ATOM 1554 O O . VAL A 1 193 ? -14.311 -4.068 10.886 1.00 96.75 193 VAL A O 1
ATOM 1557 N N . PHE A 1 194 ? -13.141 -5.332 12.299 1.00 96.00 194 PHE A N 1
ATOM 1558 C CA . PHE A 1 194 ? -12.164 -5.749 11.288 1.00 96.00 194 PHE A CA 1
ATOM 1559 C C . PHE A 1 194 ? -12.809 -6.405 10.060 1.00 96.00 194 PHE A C 1
ATOM 1561 O O . PHE A 1 194 ? -12.428 -6.077 8.937 1.00 96.00 194 PHE A O 1
ATOM 1568 N N . ASP A 1 195 ? -13.767 -7.310 10.256 1.00 95.50 195 ASP A N 1
ATOM 1569 C CA . ASP A 1 195 ? -14.374 -8.068 9.155 1.00 95.50 195 ASP A CA 1
ATOM 1570 C C . ASP A 1 195 ? -15.381 -7.240 8.336 1.00 95.50 195 ASP A C 1
ATOM 1572 O O . ASP A 1 195 ? -15.653 -7.574 7.185 1.00 95.50 195 ASP A O 1
ATOM 1576 N N . GLU A 1 196 ? -15.861 -6.115 8.875 1.00 94.25 196 GLU A N 1
ATOM 1577 C CA . GLU A 1 196 ? -16.767 -5.180 8.188 1.00 94.25 196 GLU A CA 1
ATOM 1578 C C . GLU A 1 196 ? -16.030 -4.262 7.198 1.00 94.25 196 GLU A C 1
ATOM 1580 O O . GLU A 1 196 ? -16.628 -3.669 6.298 1.00 94.25 196 GLU A O 1
ATOM 1585 N N . LEU A 1 197 ? -14.711 -4.137 7.350 1.00 93.19 197 LEU A N 1
ATOM 1586 C CA . LEU A 1 197 ? -13.896 -3.212 6.576 1.00 93.19 197 LEU A CA 1
ATOM 1587 C C . LEU A 1 197 ? -13.366 -3.858 5.293 1.00 93.19 197 LEU A C 1
ATOM 1589 O O . LEU A 1 197 ? -12.866 -4.985 5.295 1.00 93.19 197 LEU A O 1
ATOM 1593 N N . SER A 1 198 ? -13.377 -3.110 4.189 1.00 91.12 198 SER A N 1
ATOM 1594 C CA . SER A 1 198 ? -12.681 -3.524 2.966 1.00 91.12 198 SER A CA 1
ATOM 1595 C C . SER A 1 198 ? -11.160 -3.482 3.145 1.00 91.12 198 SER A C 1
ATOM 1597 O O . SER A 1 198 ? -10.644 -2.788 4.023 1.00 91.12 198 SER A O 1
ATOM 1599 N N . ASP A 1 199 ? -10.409 -4.184 2.295 1.00 88.94 199 ASP A N 1
ATOM 1600 C CA . ASP A 1 199 ? -8.940 -4.127 2.330 1.00 88.94 199 ASP A CA 1
ATOM 1601 C C . ASP A 1 199 ? -8.426 -2.690 2.162 1.00 88.94 199 ASP A C 1
ATOM 1603 O O . ASP A 1 199 ? -7.507 -2.284 2.871 1.00 88.94 199 ASP A O 1
ATOM 1607 N N . PHE A 1 200 ? -9.083 -1.884 1.323 1.00 88.38 200 PHE A N 1
ATOM 1608 C CA . PHE A 1 200 ? -8.801 -0.455 1.181 1.00 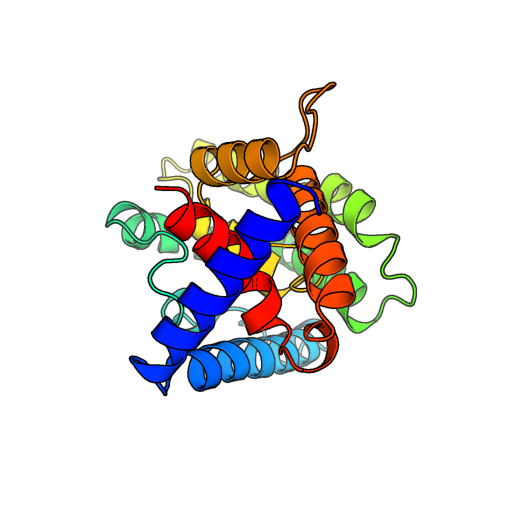88.38 200 PHE A CA 1
ATOM 1609 C C . PHE A 1 200 ? -9.014 0.321 2.483 1.00 88.38 200 PHE A C 1
ATOM 1611 O O . PHE A 1 200 ? -8.133 1.057 2.915 1.00 88.38 200 PHE A O 1
ATOM 1618 N N . ALA A 1 201 ? -10.153 0.134 3.151 1.00 90.81 201 ALA A N 1
ATOM 1619 C CA . ALA A 1 201 ? -10.416 0.801 4.423 1.00 90.81 201 ALA A CA 1
ATOM 1620 C C . ALA A 1 201 ? -9.345 0.441 5.462 1.00 90.81 201 ALA A C 1
ATOM 1622 O O . ALA A 1 201 ? -8.777 1.303 6.134 1.00 90.81 201 ALA A O 1
ATOM 1623 N N . LYS A 1 202 ? -8.992 -0.843 5.534 1.00 93.62 202 LYS A N 1
ATOM 1624 C CA . LYS A 1 202 ? -7.981 -1.327 6.467 1.00 93.62 202 LYS A CA 1
ATOM 1625 C C . LYS A 1 202 ? -6.578 -0.761 6.157 1.00 93.62 202 LYS A C 1
ATOM 1627 O O . LYS A 1 202 ? -5.819 -0.500 7.093 1.00 93.62 202 LYS A O 1
ATOM 1632 N N . THR A 1 203 ? -6.200 -0.554 4.889 1.00 91.00 203 THR A N 1
ATOM 1633 C CA . THR A 1 203 ? -4.915 0.096 4.540 1.00 91.00 203 THR A CA 1
ATOM 1634 C C . THR A 1 203 ? -4.916 1.589 4.869 1.00 91.00 203 THR A C 1
ATOM 1636 O O . THR A 1 203 ? -3.864 2.127 5.225 1.00 91.00 203 THR A O 1
ATOM 1639 N N . ALA A 1 204 ? -6.077 2.242 4.784 1.00 90.38 204 ALA A N 1
ATOM 1640 C CA . ALA A 1 204 ? -6.258 3.664 5.048 1.00 90.38 204 ALA A CA 1
ATOM 1641 C C . ALA A 1 204 ? -6.216 4.007 6.543 1.00 90.38 204 ALA A C 1
ATOM 1643 O O . ALA A 1 204 ? -5.606 4.999 6.916 1.00 90.38 204 ALA A O 1
ATOM 1644 N N . ILE A 1 205 ? -6.816 3.191 7.416 1.00 93.50 205 ILE A N 1
ATOM 1645 C CA . ILE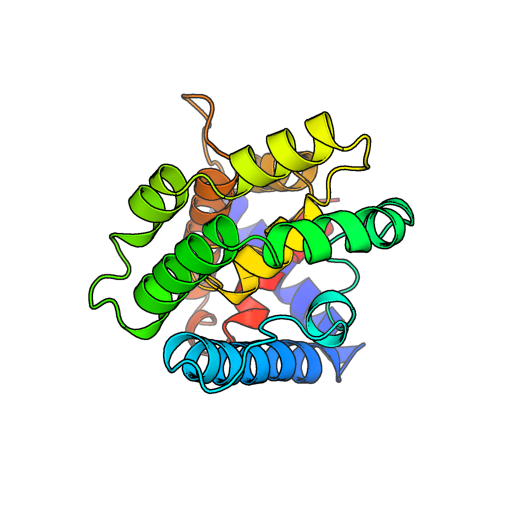 A 1 205 ? -6.968 3.508 8.850 1.00 93.50 205 ILE A CA 1
ATOM 1646 C C . ILE A 1 205 ? -5.671 3.966 9.544 1.00 93.50 205 ILE A C 1
ATOM 1648 O O . ILE A 1 205 ? -5.730 4.977 10.238 1.00 93.50 205 ILE A O 1
ATOM 1652 N N . PRO A 1 206 ? -4.493 3.336 9.359 1.00 93.06 206 PRO A N 1
ATOM 1653 C CA . PRO A 1 206 ? -3.248 3.824 9.960 1.00 93.06 206 PRO A CA 1
ATOM 1654 C C . PRO A 1 206 ? -2.916 5.289 9.639 1.00 93.06 206 PRO A C 1
ATOM 1656 O O . PRO A 1 206 ? -2.356 5.977 10.488 1.00 93.06 206 PRO A O 1
ATOM 1659 N N . TRP A 1 207 ? -3.287 5.779 8.452 1.00 91.31 207 TRP A N 1
ATOM 1660 C CA . TRP A 1 207 ? -3.166 7.196 8.106 1.00 91.31 207 TRP A CA 1
ATOM 1661 C C . TRP A 1 207 ? -4.034 8.061 9.020 1.00 91.31 207 TRP A C 1
ATOM 1663 O O . TRP A 1 207 ? -3.552 9.015 9.613 1.00 91.31 207 TRP A O 1
ATOM 1673 N N . PHE A 1 208 ? -5.296 7.690 9.212 1.00 92.19 208 PHE A N 1
ATOM 1674 C CA . PHE A 1 208 ? -6.199 8.424 10.098 1.00 92.19 208 PHE A CA 1
ATOM 1675 C C . PHE A 1 208 ? -5.798 8.326 11.570 1.00 92.19 208 PHE A C 1
ATOM 1677 O O . PHE A 1 208 ? -6.077 9.241 12.334 1.00 92.19 208 PHE A O 1
ATOM 1684 N N . VAL A 1 209 ? -5.102 7.261 11.974 1.00 93.06 209 VAL A N 1
ATOM 1685 C CA . VAL A 1 209 ? -4.496 7.194 13.312 1.00 93.06 209 VAL A CA 1
ATOM 1686 C C . VAL A 1 209 ? -3.391 8.232 13.475 1.00 93.06 209 VAL A C 1
ATOM 1688 O O . VAL A 1 209 ? -3.305 8.862 14.523 1.00 93.06 209 VAL A O 1
ATOM 1691 N N . TYR A 1 210 ? -2.564 8.427 12.446 1.00 92.00 210 TYR A N 1
ATOM 1692 C CA . TYR A 1 210 ? -1.560 9.486 12.452 1.00 92.00 210 TYR A CA 1
ATOM 1693 C C . TYR A 1 210 ? -2.198 10.876 12.556 1.00 92.00 210 TYR A C 1
ATOM 1695 O O . TYR A 1 210 ? -1.775 11.671 13.392 1.00 92.00 210 TYR A O 1
ATOM 1703 N N . GLU A 1 211 ? -3.227 11.138 11.744 1.00 90.06 211 GLU A N 1
ATOM 1704 C CA . GLU A 1 211 ? -3.948 12.419 11.720 1.00 90.06 211 GLU A CA 1
ATOM 1705 C C . GLU A 1 211 ? -4.669 12.698 13.046 1.00 90.06 211 GLU A C 1
ATOM 1707 O O . GLU A 1 211 ? -4.609 13.810 13.549 1.00 90.06 211 GLU A O 1
ATOM 1712 N N . ALA A 1 212 ? -5.292 11.687 13.660 1.00 90.56 212 ALA A N 1
ATOM 1713 C CA . ALA A 1 212 ? -5.970 11.828 14.952 1.00 90.56 212 ALA A CA 1
ATOM 1714 C C . ALA A 1 212 ? -5.013 12.083 16.134 1.00 90.56 212 ALA A C 1
ATOM 1716 O O . ALA A 1 212 ? -5.470 12.409 17.228 1.00 90.56 212 ALA A O 1
ATOM 1717 N N . ALA A 1 213 ? -3.709 11.880 15.937 1.00 90.12 213 ALA A N 1
ATOM 1718 C CA . ALA A 1 213 ? -2.673 12.114 16.937 1.00 90.12 213 ALA A CA 1
ATOM 1719 C C . ALA A 1 213 ? -1.944 13.461 16.762 1.00 90.12 213 ALA A C 1
ATOM 1721 O O . ALA A 1 213 ? -1.025 13.734 17.538 1.00 90.12 213 ALA A O 1
ATOM 1722 N N . GLN A 1 214 ? -2.303 14.251 15.739 1.00 83.50 214 GLN A N 1
ATOM 1723 C CA . GLN A 1 214 ? -1.820 15.627 15.546 1.00 83.50 214 GLN A CA 1
ATOM 1724 C C . GLN A 1 214 ? -2.708 16.623 16.296 1.00 83.50 214 GLN A C 1
ATOM 1726 O O . GLN A 1 214 ? -2.142 17.611 16.812 1.00 83.50 214 GLN A O 1
#

Secondary structure (DSSP, 8-state):
--HHHHHHHHHHHHHHHHHHHSTHHHHHHHHHHHHHHHHHHHHHTTS-S----HHHHHSSSTTSS-STHHHHHHHHHHHHHHSHHHHHHHHHHHHHHHT-S-TTSHHHHHHHH-HHHHHHHHHHHHT----HHHHHHHHHHH-TTT--S---HHHHHHHHHHTT---SS---HHHHHHHHHHHHHHHHHHTT-GGGS-HHHHHHHHHHHHHTT-

Radius of gyration: 17.04 Å; chains: 1; bounding box: 41×39×49 Å

Sequence (214 aa):
MSDSHQLVKAGYHLFIEYCEKDKDFLIKGNDVMKKFKVRCERYVKDEDDALFETSFLISGLKDFAASGSAAVAQPNFIAFMELPETRMKVKQLIELRFCGERASEWLPKVEELNLQGDLFAFVESNGGLKPHLFFHRFHNLLFPNQSTAIGEGTRLKQTAEMFGIVNRKKMSSIRMQAAVRNRSNSYLREMGVFDELSDFAKTAIPWFVYEAAQ

pLDDT: mean 82.59, std 13.64, range [36.16, 97.0]

Organism: NCBI:txid1236970